Protein AF-A0A1Y4Q0F8-F1 (afdb_monomer)

Secondary structure (DSSP, 8-state):
-HHHHHHHHHHHHHHHHHHHHHHHHHHHHHHHHHHHHHHHHHHHHHHHHHHHTT---HHHHHHHHHHHHHHHHHHHHHHHHHHHHHHHHHHHHHHHHHHHHHHHHHH-TTS-STHHHHHHHHHHHHHHHHHHHHHHHHHHHHHHHHHHHHHHHHHHHHHHHHHHHHTHHHHIIIIITTSHHHHHHHHHHHHHHHHHHHHHHHHHHHHHHHHHHHHHHTT-TTHHHHHHHHHHHHTSTTTTTHHHHHHHHHHHHHTT-HHHHHHHHHHHHHHHHHHHHHHHHHH-SS----HHHHHHHHHHHHHHHHHHHHHHHHHHHHHHHHHHHHHHHHHHHHTT--

Radius of gyration: 26.21 Å; Cα contacts (8 Å, |Δi|>4): 181; chains: 1; bounding box: 87×44×75 Å

pLDDT: mean 74.75, std 12.98, range [42.44, 94.56]

Nearest PDB structures (foldseek):
  7nb6-assembly1_A  TM=6.119E-01  e=2.291E-05  Escherichia coli K-12

Sequence (338 aa):
MKEHLIKYLYWLMILFVLVIATYVLVNWLIPLFFSCLIVLILQPLLAKEINLLKIKNSLLAKAVIIFNYGLFIVLAISLIIFCIIQIYNILEILPDYLQRLYVMFSNNSYIIDISKYLDFIYSGSMSIIENVSSSFIHGLIMVIMKIPSIMFDMVFIIMTSLFMLLDFQRIDKLLIRKYPMVSLVVDTTKDVFSNMFKAYFIIMVVTFFELWIGFLIMKLEHSVVLACIIAIFDFLPVFGIDMIMIPWIVICAFTNKISLALGLLIIYLVIVITKNILEPKLIAKGLGISPLVSLIGMYLGMKILGFVGLIIVPVILVIVIQVIKVKKNYDILNKQED

Organism: NCBI:txid29348

Solvent-accessible surface area (backbone atoms only — not comparable to full-atom values): 17909 Å² total; per-residue (Å²): 112,71,68,59,52,54,53,52,53,50,54,52,49,50,51,51,50,50,51,51,51,49,53,54,49,52,64,68,41,47,42,56,50,52,16,50,53,51,32,55,60,48,47,64,55,52,53,49,50,41,59,74,68,62,62,81,50,69,68,59,49,48,50,52,49,53,52,53,51,51,50,51,51,52,51,53,51,51,52,53,52,51,50,54,52,51,53,49,55,50,63,68,49,46,61,61,51,54,52,50,51,51,54,57,57,70,71,46,91,84,67,73,87,46,67,68,58,45,48,50,48,48,55,42,46,51,50,42,49,53,50,42,46,54,52,46,49,51,47,47,49,55,49,58,72,39,42,66,58,52,51,50,45,50,52,50,24,52,53,52,20,52,51,50,56,73,43,35,73,57,48,40,60,69,51,29,68,66,34,67,72,51,31,52,51,54,53,53,50,39,51,50,51,54,44,45,52,52,33,39,52,52,50,24,55,53,46,23,52,54,38,27,54,46,27,53,76,70,65,45,82,61,23,65,60,56,17,48,55,46,18,62,44,35,53,38,92,88,56,29,45,61,66,57,52,51,58,52,28,51,54,27,46,76,69,72,37,47,71,61,17,52,53,49,47,53,45,50,52,51,47,54,53,51,47,67,54,46,50,51,73,55,52,62,84,66,75,89,67,59,69,67,60,41,52,52,30,23,54,53,17,33,72,75,54,35,79,60,15,36,58,49,38,34,54,50,50,46,53,53,51,51,49,54,54,52,52,53,53,52,61,52,55,60,63,71,79,111

Structure (mmCIF, N/CA/C/O backbone):
data_AF-A0A1Y4Q0F8-F1
#
_entry.id   AF-A0A1Y4Q0F8-F1
#
loop_
_atom_site.group_PDB
_atom_site.id
_atom_site.type_symbol
_atom_site.label_atom_id
_atom_site.label_alt_id
_atom_site.label_comp_id
_atom_site.label_asym_id
_atom_site.label_entity_id
_atom_site.label_seq_id
_atom_site.pdbx_PDB_ins_code
_atom_site.Cartn_x
_atom_site.Cartn_y
_atom_site.Cartn_z
_atom_site.occupancy
_atom_site.B_iso_or_equiv
_atom_site.auth_seq_id
_atom_site.auth_comp_id
_atom_site.auth_asym_id
_atom_site.auth_atom_id
_atom_site.pdbx_PDB_model_num
ATOM 1 N N . MET A 1 1 ? -61.094 0.871 -6.876 1.00 59.44 1 MET A N 1
ATOM 2 C CA . MET A 1 1 ? -60.002 0.638 -7.858 1.00 59.44 1 MET A CA 1
ATOM 3 C C . MET A 1 1 ? -59.008 1.807 -7.921 1.00 59.44 1 MET A C 1
ATOM 5 O O . MET A 1 1 ? -57.822 1.560 -7.758 1.00 59.44 1 MET A O 1
ATOM 9 N N . LYS A 1 2 ? -59.456 3.070 -8.060 1.00 63.38 2 LYS A N 1
ATOM 10 C CA . LYS A 1 2 ? -58.573 4.261 -8.071 1.00 63.38 2 LYS A CA 1
ATOM 11 C C . LYS A 1 2 ? -57.765 4.470 -6.775 1.00 63.38 2 LYS A C 1
ATOM 13 O O . LYS A 1 2 ? -56.582 4.765 -6.853 1.00 63.38 2 LYS A O 1
ATOM 18 N N . GLU A 1 3 ? -58.355 4.236 -5.601 1.00 69.62 3 GLU A N 1
ATOM 19 C CA . GLU A 1 3 ? -57.660 4.397 -4.307 1.00 69.62 3 GLU A CA 1
ATOM 20 C C . GLU A 1 3 ? -56.518 3.395 -4.091 1.00 69.62 3 GLU A C 1
ATOM 22 O O . GLU A 1 3 ? -55.448 3.765 -3.611 1.00 69.62 3 GLU A O 1
ATOM 27 N N . HIS A 1 4 ? -56.699 2.137 -4.507 1.00 68.12 4 HIS A N 1
ATOM 28 C CA . HIS A 1 4 ? -55.618 1.150 -4.478 1.00 68.12 4 HIS A CA 1
ATOM 29 C C . HIS A 1 4 ? -54.493 1.535 -5.438 1.00 68.12 4 HIS A C 1
ATOM 31 O O . HIS A 1 4 ? -53.329 1.433 -5.067 1.00 68.12 4 HIS A O 1
ATOM 37 N N . LEU A 1 5 ? -54.829 2.046 -6.628 1.00 72.19 5 LEU A N 1
ATOM 38 C CA . LEU A 1 5 ? -53.841 2.497 -7.607 1.00 72.19 5 LEU A CA 1
ATOM 39 C C . LEU A 1 5 ? -52.998 3.663 -7.067 1.00 72.19 5 LEU A C 1
ATOM 41 O O . LEU A 1 5 ? -51.779 3.633 -7.186 1.00 72.19 5 LEU A O 1
ATOM 45 N N . ILE A 1 6 ? -53.629 4.634 -6.395 1.00 76.56 6 ILE A N 1
ATOM 46 C CA . ILE A 1 6 ? -52.949 5.765 -5.739 1.00 76.56 6 ILE A CA 1
ATOM 47 C C . ILE A 1 6 ? -52.045 5.275 -4.599 1.00 76.56 6 ILE A C 1
ATOM 49 O O . ILE A 1 6 ? -50.910 5.731 -4.474 1.00 76.56 6 ILE A O 1
ATOM 53 N N . LYS A 1 7 ? -52.503 4.301 -3.802 1.00 74.75 7 LYS A N 1
ATOM 54 C CA . LYS A 1 7 ? -51.706 3.711 -2.717 1.00 74.75 7 LYS A CA 1
ATOM 55 C C . LYS A 1 7 ? -50.480 2.963 -3.251 1.00 74.75 7 LYS A C 1
ATOM 57 O O . LYS A 1 7 ? -49.396 3.121 -2.696 1.00 74.75 7 LYS A O 1
ATOM 62 N N . TYR A 1 8 ? -50.619 2.205 -4.340 1.00 79.44 8 TYR A N 1
ATOM 63 C CA . TYR A 1 8 ? -49.482 1.552 -5.000 1.00 79.44 8 TYR A CA 1
ATOM 64 C C . TYR A 1 8 ? -48.498 2.569 -5.588 1.00 79.44 8 TYR A C 1
ATOM 66 O O . TYR A 1 8 ? -47.296 2.421 -5.388 1.00 79.44 8 TYR A O 1
ATOM 74 N N . LEU A 1 9 ? -48.989 3.629 -6.237 1.00 75.62 9 LEU A N 1
ATOM 75 C CA . LEU A 1 9 ? -48.147 4.696 -6.792 1.00 75.62 9 LEU A CA 1
ATOM 76 C C . LEU A 1 9 ? -47.363 5.437 -5.698 1.00 75.62 9 LEU A C 1
ATOM 78 O O . LEU A 1 9 ? -46.185 5.732 -5.877 1.00 75.62 9 LEU A O 1
ATOM 82 N N . TYR A 1 10 ? -47.987 5.669 -4.540 1.00 81.44 10 TYR A N 1
ATOM 83 C CA . TYR A 1 10 ? -47.351 6.287 -3.376 1.00 81.44 10 TYR A CA 1
ATOM 84 C C . TYR A 1 10 ? -46.220 5.423 -2.796 1.00 81.44 10 TYR A C 1
ATOM 86 O O . TYR A 1 10 ? -45.115 5.920 -2.580 1.00 81.44 10 TYR A O 1
ATOM 94 N N . TRP A 1 11 ? -46.449 4.118 -2.608 1.00 79.62 11 TRP A N 1
ATOM 95 C CA . TRP A 1 11 ? -45.402 3.190 -2.157 1.00 79.62 11 TRP A CA 1
ATOM 96 C C . TRP A 1 11 ? -44.261 3.054 -3.169 1.00 79.62 11 TRP A C 1
ATOM 98 O O . TRP A 1 11 ? -43.099 2.982 -2.775 1.00 79.62 11 TRP A O 1
ATOM 108 N N . LEU A 1 12 ? -44.575 3.070 -4.466 1.00 78.00 12 LEU A N 1
ATOM 109 C CA . LEU A 1 12 ? -43.578 3.025 -5.534 1.00 78.00 12 LEU A CA 1
ATOM 110 C C . LEU A 1 12 ? -42.732 4.307 -5.552 1.00 78.00 12 LEU A C 1
ATOM 112 O O . LEU A 1 12 ? -41.515 4.232 -5.685 1.00 78.00 12 LEU A O 1
ATOM 116 N N . MET A 1 13 ? -43.345 5.471 -5.316 1.00 76.12 13 MET A N 1
ATOM 117 C CA . MET A 1 13 ? -42.636 6.747 -5.194 1.00 76.12 13 MET A CA 1
ATOM 118 C C . MET A 1 13 ? -41.736 6.791 -3.952 1.00 76.12 13 MET A C 1
ATOM 120 O O . MET A 1 13 ? -40.592 7.226 -4.050 1.00 76.12 13 MET A O 1
ATOM 124 N N . ILE A 1 14 ? -42.204 6.286 -2.804 1.00 78.75 14 ILE A N 1
ATOM 125 C CA . ILE A 1 14 ? -41.374 6.149 -1.595 1.00 78.75 14 ILE A CA 1
ATOM 126 C C . ILE A 1 14 ? -40.184 5.236 -1.867 1.00 78.75 14 ILE A C 1
ATOM 128 O O . ILE A 1 14 ? -39.059 5.589 -1.527 1.00 78.75 14 ILE A O 1
ATOM 132 N N . LEU A 1 15 ? -40.412 4.086 -2.501 1.00 76.81 15 LEU A N 1
ATOM 133 C CA . LEU A 1 15 ? -39.346 3.150 -2.838 1.00 76.81 15 LEU A CA 1
ATOM 134 C C . LEU A 1 15 ? -38.339 3.786 -3.803 1.00 76.81 15 LEU A C 1
ATOM 136 O O . LEU A 1 15 ? -37.138 3.662 -3.593 1.00 76.81 15 LEU A O 1
ATOM 140 N N . PHE A 1 16 ? -38.807 4.534 -4.802 1.00 77.94 16 PHE A N 1
ATOM 141 C CA . PHE A 1 16 ? -37.953 5.257 -5.742 1.00 77.94 16 PHE A CA 1
ATOM 142 C C . PHE A 1 16 ? -37.102 6.335 -5.052 1.00 77.94 16 PHE A C 1
ATOM 144 O O . PHE A 1 16 ? -35.890 6.388 -5.253 1.00 77.94 16 PHE A O 1
ATOM 151 N N . VAL A 1 17 ? -37.704 7.143 -4.173 1.00 79.88 17 VAL A N 1
ATOM 152 C CA . VAL A 1 17 ? -36.986 8.145 -3.368 1.00 79.88 17 VAL A CA 1
ATOM 153 C C . VAL A 1 17 ? -35.977 7.478 -2.435 1.00 79.88 17 VAL A C 1
ATOM 155 O O . VAL A 1 17 ? -34.860 7.965 -2.300 1.00 79.88 17 VAL A O 1
ATOM 158 N N . LEU A 1 18 ? -36.327 6.343 -1.829 1.00 77.31 18 LEU A N 1
ATOM 159 C CA . LEU A 1 18 ? -35.448 5.598 -0.931 1.00 77.31 18 LEU A CA 1
ATOM 160 C C . LEU A 1 18 ? -34.263 4.979 -1.689 1.00 77.31 18 LEU A C 1
ATOM 162 O O . LEU A 1 18 ? -33.137 5.013 -1.196 1.00 77.31 18 LEU A O 1
ATOM 166 N N . VAL A 1 19 ? -34.476 4.496 -2.916 1.00 74.25 19 VAL A N 1
ATOM 167 C CA . VAL A 1 19 ? -33.409 4.013 -3.810 1.00 74.25 19 VAL A CA 1
ATOM 168 C C . VAL A 1 19 ? -32.475 5.152 -4.237 1.00 74.25 19 VAL A C 1
ATOM 170 O O . VAL A 1 19 ? -31.258 4.995 -4.189 1.00 74.25 19 VAL A O 1
ATOM 173 N N . ILE A 1 20 ? -33.007 6.325 -4.589 1.00 73.81 20 ILE A N 1
ATOM 174 C CA . ILE A 1 20 ? -32.172 7.488 -4.936 1.00 73.81 20 ILE A CA 1
ATOM 175 C C . ILE A 1 20 ? -31.401 7.989 -3.712 1.00 73.81 20 ILE A C 1
ATOM 177 O O . ILE A 1 20 ? -30.200 8.235 -3.798 1.00 73.81 20 ILE A O 1
ATOM 181 N N . ALA A 1 21 ? -32.066 8.107 -2.563 1.00 71.62 21 ALA A N 1
ATOM 182 C CA . ALA A 1 21 ? -31.444 8.553 -1.324 1.00 71.62 21 ALA A CA 1
ATOM 183 C C . ALA A 1 21 ? -30.323 7.601 -0.893 1.00 71.62 21 ALA A C 1
ATOM 185 O O . ALA A 1 21 ? -29.238 8.057 -0.544 1.00 71.62 21 ALA A O 1
ATOM 186 N N . THR A 1 22 ? -30.546 6.286 -0.973 1.00 71.25 22 THR A N 1
ATOM 187 C CA . THR A 1 22 ? -29.502 5.293 -0.687 1.00 71.25 22 THR A CA 1
ATOM 188 C C . THR A 1 22 ? -28.357 5.363 -1.692 1.00 71.25 22 THR A C 1
ATOM 190 O O . THR A 1 22 ? -27.207 5.339 -1.269 1.00 71.25 22 THR A O 1
ATOM 193 N N . TYR A 1 23 ? -28.625 5.540 -2.988 1.00 72.69 23 TYR A N 1
ATOM 194 C CA . TYR A 1 23 ? -27.575 5.709 -3.999 1.00 72.69 23 TYR A CA 1
ATOM 195 C C . TYR A 1 23 ? -26.694 6.944 -3.736 1.00 72.69 23 TYR A C 1
ATOM 197 O O . TYR A 1 23 ? -25.466 6.848 -3.739 1.00 72.69 23 TYR A O 1
ATOM 205 N N . VAL A 1 24 ? -27.307 8.097 -3.444 1.00 73.25 24 VAL A N 1
ATOM 206 C CA . VAL A 1 24 ? -26.579 9.341 -3.139 1.00 73.25 24 VAL A CA 1
ATOM 207 C C . VAL A 1 24 ? -25.789 9.210 -1.835 1.00 73.25 24 VAL A C 1
ATOM 209 O O . VAL A 1 24 ? -24.607 9.554 -1.799 1.00 73.25 24 VAL A O 1
ATOM 212 N N . LEU A 1 25 ? -26.408 8.662 -0.784 1.00 73.62 25 LEU A N 1
ATOM 213 C CA . LEU A 1 25 ? -25.751 8.442 0.505 1.00 73.62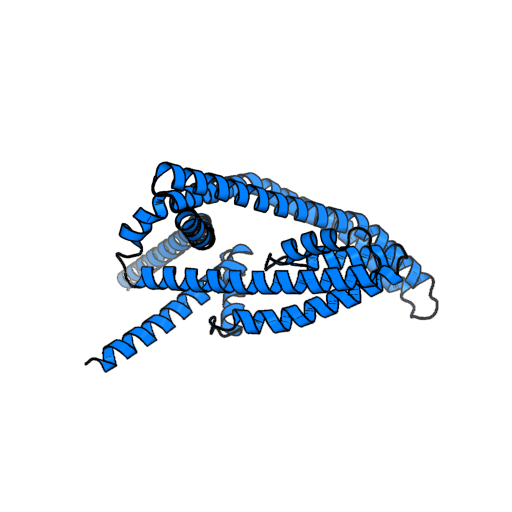 25 LEU A CA 1
ATOM 214 C C . LEU A 1 25 ? -24.555 7.501 0.378 1.00 73.62 25 LEU A C 1
ATOM 216 O O . LEU A 1 25 ? -23.510 7.786 0.950 1.00 73.62 25 LEU A O 1
ATOM 220 N N . VAL A 1 26 ? -24.674 6.411 -0.385 1.00 71.12 26 VAL A N 1
ATOM 221 C CA . VAL A 1 26 ? -23.562 5.477 -0.597 1.00 71.12 26 VAL A CA 1
ATOM 222 C C . VAL A 1 26 ? -22.384 6.189 -1.253 1.00 71.12 26 VAL A C 1
ATOM 224 O O . VAL A 1 26 ? -21.279 6.076 -0.733 1.00 71.12 26 VAL A O 1
ATOM 227 N N . ASN A 1 27 ? -22.603 6.983 -2.308 1.00 71.75 27 ASN A N 1
ATOM 228 C CA . ASN A 1 27 ? -21.518 7.733 -2.953 1.00 71.75 27 ASN A CA 1
ATOM 229 C C . ASN A 1 27 ? -20.839 8.729 -2.002 1.00 71.75 27 ASN A C 1
ATOM 231 O O . ASN A 1 27 ? -19.618 8.851 -2.018 1.00 71.75 27 ASN A O 1
ATOM 235 N N . TRP A 1 28 ? -21.603 9.407 -1.144 1.00 74.00 28 TRP A N 1
ATOM 236 C CA . TRP A 1 28 ? -21.051 10.357 -0.169 1.00 74.00 28 TRP A CA 1
ATOM 237 C C . TRP A 1 28 ? -20.361 9.678 1.018 1.00 74.00 28 TRP A C 1
ATOM 239 O O . TRP A 1 28 ? -19.515 10.281 1.675 1.00 74.00 28 TRP A O 1
ATOM 249 N N . LEU A 1 29 ? -20.695 8.418 1.297 1.00 78.31 29 LEU A N 1
ATOM 250 C CA . LEU A 1 29 ? -20.065 7.621 2.347 1.00 78.31 29 LEU A CA 1
ATOM 251 C C . LEU A 1 29 ? -18.778 6.932 1.877 1.00 78.31 29 LEU A C 1
ATOM 253 O O . LEU A 1 29 ? -18.029 6.455 2.728 1.00 78.31 29 LEU A O 1
ATOM 257 N N . ILE A 1 30 ? -18.482 6.900 0.570 1.00 78.31 30 ILE A N 1
ATOM 258 C CA . ILE A 1 30 ? -17.249 6.296 0.035 1.00 78.31 30 ILE A CA 1
ATOM 259 C C . ILE A 1 30 ? -15.990 6.908 0.680 1.00 78.31 30 ILE A C 1
ATOM 261 O O . ILE A 1 30 ? -15.177 6.138 1.199 1.00 78.31 30 ILE A O 1
ATOM 265 N N . PRO A 1 31 ? -15.812 8.245 0.733 1.00 83.56 31 PRO A N 1
ATOM 266 C CA . PRO A 1 31 ? -14.669 8.849 1.416 1.00 83.56 31 PRO A C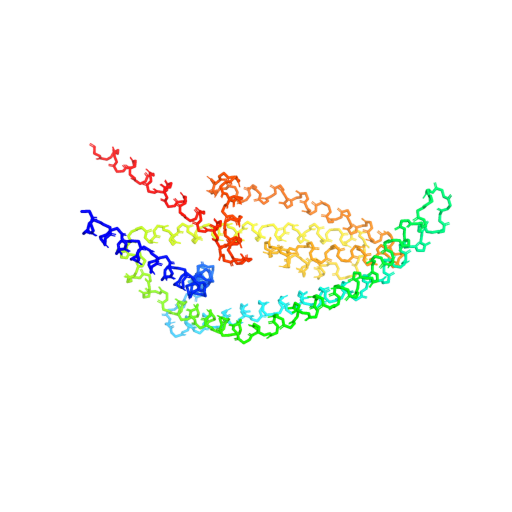A 1
ATOM 267 C C . PRO A 1 31 ? -14.575 8.422 2.886 1.00 83.56 31 PRO A C 1
ATOM 269 O O . PRO A 1 31 ? -13.512 8.034 3.358 1.00 83.56 31 PRO A O 1
ATOM 272 N N . LEU A 1 32 ? -15.703 8.401 3.601 1.00 84.56 32 LEU A N 1
ATOM 273 C CA . LEU A 1 32 ? -15.750 8.003 5.009 1.00 84.56 32 LEU A CA 1
ATOM 274 C C . LEU A 1 32 ? -15.389 6.523 5.215 1.00 84.56 32 LEU A C 1
ATOM 276 O O . LEU A 1 32 ? -14.714 6.177 6.187 1.00 84.56 32 LEU A O 1
ATOM 280 N N . PHE A 1 33 ? -15.797 5.654 4.289 1.00 81.56 33 PHE A N 1
ATOM 281 C CA . PHE A 1 33 ? -15.406 4.249 4.274 1.00 81.56 33 PHE A CA 1
ATOM 282 C C . PHE A 1 33 ? -13.887 4.100 4.131 1.00 81.56 33 PHE A C 1
ATOM 284 O O . PHE A 1 33 ? -13.270 3.413 4.945 1.00 81.56 33 PHE A O 1
ATOM 291 N N . PHE A 1 34 ? -13.269 4.792 3.166 1.00 80.75 34 PHE A N 1
ATOM 292 C CA . PHE A 1 34 ? -11.812 4.780 3.001 1.00 80.75 34 PHE A CA 1
ATOM 293 C C . PHE A 1 34 ? -11.087 5.344 4.225 1.00 80.75 34 PHE A C 1
ATOM 295 O O . PHE A 1 34 ? -10.094 4.762 4.660 1.00 80.75 34 PHE A O 1
ATOM 302 N N . SER A 1 35 ? -11.612 6.400 4.847 1.00 89.00 35 SER A N 1
ATOM 303 C CA . SER A 1 35 ? -11.057 6.936 6.091 1.00 89.00 35 SER A CA 1
ATOM 304 C C . SER A 1 35 ? -11.069 5.921 7.226 1.00 89.00 35 SER A C 1
ATOM 306 O O . SER A 1 35 ? -10.074 5.771 7.935 1.00 89.00 35 SER A O 1
ATOM 308 N N . CYS A 1 36 ? -12.176 5.192 7.387 1.00 84.62 36 CYS A N 1
ATOM 309 C CA . CYS A 1 36 ? -12.283 4.129 8.380 1.00 84.62 36 CYS A CA 1
ATOM 310 C C . CYS A 1 36 ? -11.283 2.999 8.094 1.00 84.62 36 CYS A C 1
ATOM 312 O O . CYS A 1 36 ? -10.626 2.511 9.010 1.00 84.62 36 CYS A O 1
ATOM 314 N N . LEU A 1 37 ? -11.111 2.635 6.822 1.00 81.31 37 LEU A N 1
ATOM 315 C CA . LEU A 1 37 ? -10.164 1.612 6.379 1.00 81.31 37 LEU A CA 1
ATOM 316 C C . LEU A 1 37 ? -8.714 2.001 6.725 1.00 81.31 37 LEU A C 1
ATOM 318 O O . LEU A 1 37 ? -7.991 1.215 7.336 1.00 81.31 37 LEU A O 1
ATOM 322 N N . ILE A 1 38 ? -8.323 3.245 6.432 1.00 86.12 38 ILE A N 1
ATOM 323 C CA . ILE A 1 38 ? -7.021 3.825 6.805 1.00 86.12 38 ILE A CA 1
ATOM 324 C C . ILE A 1 38 ? -6.818 3.752 8.325 1.00 86.12 38 ILE A C 1
ATOM 326 O O . ILE A 1 38 ? -5.783 3.280 8.796 1.00 86.12 38 ILE A O 1
ATOM 330 N N . VAL A 1 39 ? -7.823 4.163 9.104 1.00 89.38 39 VAL A N 1
ATOM 331 C CA . VAL A 1 39 ? -7.782 4.136 10.575 1.00 89.38 39 VAL A CA 1
ATOM 332 C C . VAL A 1 39 ? -7.625 2.714 11.107 1.00 89.38 39 VAL A C 1
ATOM 334 O O . VAL A 1 39 ? -6.813 2.495 12.001 1.00 89.38 39 VAL A O 1
ATOM 337 N N . LEU A 1 40 ? -8.353 1.739 10.561 1.00 82.81 40 LEU A N 1
ATOM 338 C CA . LEU A 1 40 ? -8.276 0.338 10.986 1.00 82.81 40 LEU A CA 1
ATOM 339 C C . LEU A 1 40 ? -6.894 -0.277 10.738 1.00 82.81 40 LEU A C 1
ATOM 341 O O . LEU A 1 40 ? -6.456 -1.105 11.535 1.00 82.81 40 LEU A O 1
ATOM 345 N N . ILE A 1 41 ? -6.204 0.146 9.675 1.00 81.44 41 ILE A N 1
ATOM 346 C CA . ILE A 1 41 ? -4.841 -0.297 9.359 1.00 81.44 41 ILE A CA 1
ATOM 347 C C . ILE A 1 41 ? -3.813 0.395 10.267 1.00 81.44 41 ILE A C 1
ATOM 349 O O . ILE A 1 41 ? -2.959 -0.268 10.856 1.00 81.44 41 ILE A O 1
ATOM 353 N N . LEU A 1 42 ? -3.889 1.721 10.408 1.00 86.00 42 LEU A N 1
ATOM 354 C CA . LEU A 1 42 ? -2.882 2.518 11.122 1.00 86.00 42 LEU A CA 1
ATOM 355 C C . LEU A 1 42 ? -3.011 2.447 12.646 1.00 86.00 42 LEU A C 1
ATOM 357 O O . LEU A 1 42 ? -2.004 2.416 13.351 1.00 86.00 42 LEU A O 1
ATOM 361 N N . GLN A 1 43 ? -4.230 2.398 13.185 1.00 88.19 43 GLN A N 1
ATOM 362 C CA . GLN A 1 43 ? -4.472 2.398 14.629 1.00 88.19 43 GLN A CA 1
ATOM 363 C C . GLN A 1 43 ? -3.740 1.283 15.397 1.00 88.19 43 GLN A C 1
ATOM 365 O O . GLN A 1 43 ? -3.122 1.606 16.414 1.00 88.19 43 GLN A O 1
ATOM 370 N N . PRO A 1 44 ? -3.760 -0.001 14.982 1.00 82.94 44 PRO A N 1
ATOM 371 C CA . PRO A 1 44 ? -3.042 -1.048 15.706 1.00 82.94 44 PRO A CA 1
ATOM 372 C C . PRO A 1 44 ? -1.518 -0.876 15.646 1.00 82.94 44 PRO A C 1
ATOM 374 O O . PRO A 1 44 ? -0.838 -1.257 16.600 1.00 82.94 44 PRO A O 1
ATOM 377 N N . LEU A 1 45 ? -0.978 -0.298 14.565 1.00 83.06 45 LEU A N 1
ATOM 378 C CA . LEU A 1 45 ? 0.453 0.000 14.430 1.00 83.06 45 LEU A CA 1
ATOM 379 C C . LEU A 1 45 ? 0.864 1.102 15.417 1.00 83.06 45 LEU A C 1
ATOM 381 O O . LEU A 1 45 ? 1.764 0.902 16.232 1.00 83.06 45 LEU A O 1
ATOM 385 N N . LEU A 1 46 ? 0.120 2.209 15.427 1.00 87.62 46 LEU A N 1
ATOM 386 C CA . LEU A 1 46 ? 0.384 3.358 16.297 1.00 87.62 46 LEU A CA 1
ATOM 387 C C . LEU A 1 46 ? 0.163 3.034 17.776 1.00 87.62 46 LEU A C 1
ATOM 389 O O . LEU A 1 46 ? 0.935 3.458 18.632 1.00 87.62 46 LEU A O 1
ATOM 393 N N . ALA A 1 47 ? -0.864 2.244 18.103 1.00 85.50 47 ALA A N 1
ATOM 394 C CA . ALA A 1 47 ? -1.107 1.814 19.477 1.00 85.50 47 ALA A CA 1
ATOM 395 C C . ALA A 1 47 ? 0.041 0.943 20.014 1.00 85.50 47 ALA A C 1
ATOM 397 O O . ALA A 1 47 ? 0.435 1.096 21.171 1.00 85.50 47 ALA A O 1
ATOM 398 N N . LYS A 1 48 ? 0.607 0.053 19.183 1.00 84.88 48 LYS A N 1
ATOM 399 C CA . LYS A 1 48 ? 1.794 -0.733 19.554 1.00 84.88 48 LYS A CA 1
ATOM 400 C C . LYS A 1 48 ? 2.997 0.171 19.793 1.00 84.88 48 LYS A C 1
ATOM 402 O O . LYS A 1 48 ? 3.643 0.024 20.822 1.00 84.88 48 LYS A O 1
ATOM 407 N N . GLU A 1 49 ? 3.263 1.116 18.898 1.00 85.31 49 GLU A N 1
ATOM 408 C CA . GLU A 1 49 ? 4.376 2.062 19.025 1.00 85.31 49 GLU A CA 1
ATOM 409 C C . GLU A 1 49 ? 4.279 2.903 20.309 1.00 85.31 49 GLU A C 1
ATOM 411 O O . GLU A 1 49 ? 5.219 2.937 21.101 1.00 85.31 49 GLU A O 1
ATOM 416 N N . ILE A 1 50 ? 3.111 3.494 20.587 1.00 88.44 50 ILE A N 1
ATOM 417 C CA . ILE A 1 50 ? 2.851 4.284 21.804 1.00 88.44 50 ILE A CA 1
ATOM 418 C C . ILE A 1 50 ? 3.071 3.447 23.075 1.00 88.44 50 ILE A C 1
ATOM 420 O O . ILE A 1 50 ? 3.668 3.930 24.043 1.00 88.44 50 ILE A O 1
ATOM 424 N N . ASN A 1 51 ? 2.615 2.189 23.072 1.00 87.19 51 ASN A N 1
ATOM 425 C CA . ASN A 1 51 ? 2.784 1.272 24.200 1.00 87.19 51 ASN A CA 1
ATOM 426 C C . ASN A 1 51 ? 4.248 0.837 24.384 1.00 87.19 51 ASN A C 1
ATOM 428 O O . ASN A 1 51 ? 4.725 0.790 25.519 1.00 87.19 51 ASN A O 1
ATOM 432 N N . LEU A 1 52 ? 4.973 0.562 23.293 1.00 87.19 52 LEU A N 1
ATOM 433 C CA . LEU A 1 52 ? 6.399 0.206 23.313 1.00 87.19 52 LEU A CA 1
ATOM 434 C C . LEU A 1 52 ? 7.260 1.365 23.829 1.00 87.19 52 LEU A C 1
ATOM 436 O O . LEU A 1 52 ? 8.140 1.155 24.663 1.00 87.19 52 LEU A O 1
ATOM 440 N N . LEU A 1 53 ? 6.950 2.591 23.404 1.00 86.88 53 LEU A N 1
ATOM 441 C CA . LEU A 1 53 ? 7.597 3.821 23.864 1.00 86.88 53 LEU A CA 1
ATOM 442 C C . LEU A 1 53 ? 7.127 4.267 25.263 1.00 86.88 53 LEU A C 1
ATOM 444 O O . LEU A 1 53 ? 7.639 5.248 25.800 1.00 86.88 53 LEU A O 1
ATOM 448 N N . LYS A 1 54 ? 6.163 3.557 25.873 1.00 87.44 54 LYS A N 1
ATOM 449 C CA . LYS A 1 54 ? 5.589 3.839 27.204 1.00 87.44 54 LYS A CA 1
ATOM 450 C C . LYS A 1 54 ? 5.127 5.295 27.369 1.00 87.44 54 LYS A C 1
ATOM 452 O O . LYS A 1 54 ? 5.251 5.882 28.449 1.00 87.44 54 LYS A O 1
ATOM 457 N N . ILE A 1 55 ? 4.579 5.888 26.308 1.00 87.12 55 ILE A N 1
ATOM 458 C CA . ILE A 1 55 ? 4.169 7.295 26.302 1.00 87.12 55 ILE A CA 1
ATOM 459 C C . ILE A 1 55 ? 2.896 7.456 27.140 1.00 87.12 55 ILE A C 1
ATOM 461 O O . ILE A 1 55 ? 1.812 7.045 26.739 1.00 87.12 55 ILE A O 1
ATOM 465 N N . LYS A 1 56 ? 3.021 8.090 28.312 1.00 83.38 56 LYS A N 1
ATOM 466 C CA . LYS A 1 56 ? 1.883 8.370 29.211 1.00 83.38 56 LYS A CA 1
ATOM 467 C C . LYS A 1 56 ? 1.178 9.697 28.911 1.00 83.38 56 LYS A C 1
ATOM 469 O O . LYS A 1 56 ? 0.023 9.876 29.283 1.00 83.38 56 LYS A O 1
ATOM 474 N N . ASN A 1 57 ? 1.867 10.642 28.269 1.00 87.81 57 ASN A N 1
ATOM 475 C CA . ASN A 1 57 ? 1.319 11.968 27.986 1.00 87.81 57 ASN A CA 1
ATOM 476 C C . ASN A 1 57 ? 0.464 11.947 26.709 1.00 87.81 57 ASN A C 1
ATOM 478 O O . ASN A 1 57 ? 0.954 11.609 25.630 1.00 87.81 57 ASN A O 1
ATOM 482 N N . SER A 1 58 ? -0.795 12.376 26.826 1.00 84.44 58 SER A N 1
ATOM 483 C CA . SER A 1 58 ? -1.738 12.441 25.703 1.00 84.44 58 SER A CA 1
ATOM 484 C C . SER A 1 58 ? -1.282 13.367 24.567 1.00 84.44 58 SER A C 1
ATOM 486 O O . SER A 1 58 ? -1.566 13.081 23.406 1.00 84.44 58 SER A O 1
ATOM 488 N N . LEU A 1 59 ? -0.536 14.438 24.867 1.00 86.88 59 LEU A N 1
ATOM 489 C CA . LEU A 1 59 ? -0.006 15.351 23.849 1.00 86.88 59 LEU A CA 1
ATOM 490 C C . LEU A 1 59 ? 1.106 14.696 23.023 1.00 86.88 59 LEU A C 1
ATOM 492 O O . LEU A 1 59 ? 1.090 14.786 21.799 1.00 86.88 59 LEU A O 1
ATOM 496 N N . LEU A 1 60 ? 2.024 13.980 23.680 1.00 87.31 60 LEU A N 1
ATOM 497 C CA . LEU A 1 60 ? 3.090 13.238 23.000 1.00 87.31 60 LEU A CA 1
ATOM 498 C C . LEU A 1 60 ? 2.517 12.107 22.138 1.00 87.31 60 LEU A C 1
ATOM 500 O O . LEU A 1 60 ? 2.947 11.934 21.004 1.00 87.31 60 LEU A O 1
ATOM 504 N N . ALA A 1 61 ? 1.501 11.390 22.628 1.00 87.31 61 ALA A N 1
ATOM 505 C CA . ALA A 1 61 ? 0.825 10.356 21.845 1.00 87.31 61 ALA A CA 1
ATOM 506 C C . ALA A 1 61 ? 0.186 10.927 20.562 1.00 87.31 61 ALA A C 1
ATOM 508 O O . ALA A 1 61 ? 0.337 10.352 19.487 1.00 87.31 61 ALA A O 1
ATOM 509 N N . LYS A 1 62 ? -0.472 12.092 20.649 1.00 89.00 62 LYS A N 1
ATOM 510 C CA . LYS A 1 62 ? -1.034 12.786 19.477 1.00 89.00 62 LYS A CA 1
ATOM 511 C C . LYS A 1 62 ? 0.044 13.281 18.513 1.00 89.00 62 LYS A C 1
ATOM 513 O O . LYS A 1 62 ? -0.146 13.181 17.306 1.00 89.00 62 LYS A O 1
ATOM 518 N N . ALA A 1 63 ? 1.172 13.775 19.022 1.00 89.25 63 ALA A N 1
ATOM 519 C CA . ALA A 1 63 ? 2.294 14.193 18.185 1.00 89.25 63 ALA A CA 1
ATOM 520 C C . ALA A 1 63 ? 2.883 13.012 17.392 1.00 89.25 63 ALA A C 1
ATOM 522 O O . ALA A 1 63 ? 3.090 13.136 16.188 1.00 89.25 63 ALA A O 1
ATOM 523 N N . VAL A 1 64 ? 3.063 11.851 18.035 1.00 89.44 64 VAL A N 1
ATOM 524 C CA . VAL A 1 64 ? 3.511 10.609 17.375 1.00 89.44 64 VAL A CA 1
ATOM 525 C C . VAL A 1 64 ? 2.516 10.154 16.308 1.00 89.44 64 VAL A C 1
ATOM 527 O O . VAL A 1 64 ? 2.926 9.770 15.215 1.00 89.44 64 VAL A O 1
ATOM 530 N N . ILE A 1 65 ? 1.212 10.247 16.591 1.00 91.12 65 ILE A N 1
ATOM 531 C CA . ILE A 1 65 ? 0.156 9.963 15.611 1.00 91.12 65 ILE A CA 1
ATOM 532 C C . ILE A 1 65 ? 0.285 10.877 14.386 1.00 91.12 65 ILE A C 1
ATOM 534 O O . ILE A 1 65 ? 0.324 10.376 13.267 1.00 91.12 65 ILE A O 1
ATOM 538 N N . ILE A 1 66 ? 0.374 12.196 14.583 1.00 91.94 66 ILE A N 1
ATOM 539 C CA . ILE A 1 66 ? 0.465 13.168 13.482 1.00 91.94 66 ILE A CA 1
ATOM 540 C C . ILE A 1 66 ? 1.739 12.943 12.664 1.00 91.94 66 ILE A C 1
ATOM 542 O O . ILE A 1 66 ? 1.684 12.959 11.437 1.00 91.94 66 ILE A O 1
ATOM 546 N N . PHE A 1 67 ? 2.869 12.694 13.329 1.00 91.69 67 PHE A N 1
ATOM 547 C CA . PHE A 1 67 ? 4.146 12.443 12.670 1.00 91.69 67 PHE A CA 1
ATOM 548 C C . PHE A 1 67 ? 4.099 11.194 11.780 1.00 91.69 67 PHE A C 1
ATOM 550 O O . PHE A 1 67 ? 4.370 11.279 10.582 1.00 91.69 67 PHE A O 1
ATOM 557 N N . ASN A 1 68 ? 3.687 10.049 12.332 1.00 89.25 68 ASN A N 1
ATOM 558 C CA . ASN A 1 68 ? 3.598 8.798 11.577 1.00 89.25 68 ASN A CA 1
ATOM 559 C C . ASN A 1 68 ? 2.538 8.857 10.470 1.00 89.25 68 ASN A C 1
ATOM 561 O O . ASN A 1 68 ? 2.736 8.312 9.386 1.00 89.25 68 ASN A O 1
ATOM 565 N N . TYR A 1 69 ? 1.422 9.545 10.712 1.00 90.69 69 TYR A N 1
ATOM 566 C CA . TYR A 1 69 ? 0.396 9.751 9.696 1.00 90.69 69 TYR A CA 1
ATOM 567 C C . TYR A 1 69 ? 0.896 10.644 8.546 1.00 90.69 69 TYR A C 1
ATOM 569 O O . TYR A 1 69 ? 0.645 10.351 7.379 1.00 90.69 69 TYR A O 1
ATOM 577 N N . GLY A 1 70 ? 1.673 11.689 8.852 1.00 89.75 70 GLY A N 1
ATOM 578 C CA . GLY A 1 70 ? 2.360 12.498 7.843 1.00 89.75 70 GLY A CA 1
ATOM 579 C C . GLY A 1 70 ? 3.347 11.673 7.015 1.00 89.75 70 GLY A C 1
ATOM 580 O O . GLY A 1 70 ? 3.338 11.757 5.788 1.00 89.75 70 GLY A O 1
ATOM 581 N N . LEU A 1 71 ? 4.134 10.810 7.666 1.00 87.88 71 LEU A N 1
ATOM 582 C CA . LEU A 1 71 ? 5.041 9.874 6.995 1.00 87.88 71 LEU A CA 1
ATOM 583 C C . LEU A 1 71 ? 4.270 8.934 6.055 1.00 87.88 71 LEU A C 1
ATOM 585 O O . LEU A 1 71 ? 4.660 8.765 4.901 1.00 87.88 71 LEU A O 1
ATOM 589 N N . PHE A 1 72 ? 3.140 8.385 6.510 1.00 86.56 72 PHE A N 1
ATOM 590 C CA . PHE A 1 72 ? 2.262 7.546 5.693 1.00 86.56 72 PHE A CA 1
ATOM 591 C C . PHE A 1 72 ? 1.754 8.274 4.439 1.00 86.56 72 PHE A C 1
ATOM 593 O O . PHE A 1 72 ? 1.809 7.709 3.347 1.00 86.56 72 PHE A O 1
ATOM 600 N N . ILE A 1 73 ? 1.321 9.535 4.561 1.00 87.62 73 ILE A N 1
ATOM 601 C CA . ILE A 1 73 ? 0.886 10.343 3.409 1.00 87.62 73 ILE A CA 1
ATOM 602 C C . ILE A 1 73 ? 2.038 10.575 2.430 1.00 87.62 73 ILE A C 1
ATOM 604 O O . ILE A 1 73 ? 1.855 10.404 1.226 1.00 87.62 73 ILE A O 1
ATOM 608 N N . VAL A 1 74 ? 3.220 10.950 2.926 1.00 87.56 74 VAL A N 1
ATOM 609 C CA . VAL A 1 74 ? 4.392 11.201 2.074 1.00 87.56 74 VAL A CA 1
ATOM 610 C C . VAL A 1 74 ? 4.786 9.940 1.308 1.00 87.56 74 VAL A C 1
ATOM 612 O O . VAL A 1 74 ? 5.015 10.011 0.101 1.00 87.56 74 VAL A O 1
ATOM 615 N N . LEU A 1 75 ? 4.799 8.778 1.971 1.00 81.31 75 LEU A N 1
ATOM 616 C CA . LEU A 1 75 ? 5.041 7.494 1.311 1.00 81.31 75 LEU A CA 1
ATOM 617 C C . LEU A 1 75 ? 3.975 7.191 0.254 1.00 81.31 75 LEU A C 1
ATOM 619 O O . LEU A 1 75 ? 4.325 6.846 -0.871 1.00 81.31 75 LEU A O 1
ATOM 623 N N . ALA A 1 76 ? 2.690 7.359 0.576 1.00 78.56 76 ALA A N 1
ATOM 624 C CA . ALA A 1 76 ? 1.601 7.103 -0.363 1.00 78.56 76 ALA A CA 1
ATOM 625 C C . ALA A 1 76 ? 1.683 8.002 -1.610 1.00 78.56 76 ALA A C 1
ATOM 627 O O . ALA A 1 76 ? 1.560 7.511 -2.731 1.00 78.56 76 ALA A O 1
ATOM 628 N N . ILE A 1 77 ? 1.945 9.301 -1.436 1.00 81.62 77 ILE A N 1
ATOM 629 C CA . ILE A 1 77 ? 2.116 10.247 -2.549 1.00 81.62 77 ILE A CA 1
ATOM 630 C C . ILE A 1 77 ? 3.355 9.890 -3.377 1.00 81.62 77 ILE A C 1
ATOM 632 O O . ILE A 1 77 ? 3.276 9.873 -4.603 1.00 81.62 77 ILE A O 1
ATOM 636 N N . SER A 1 78 ? 4.477 9.563 -2.728 1.00 74.00 78 SER A N 1
ATOM 637 C CA . SER A 1 78 ? 5.709 9.143 -3.408 1.00 74.00 78 SER A CA 1
ATOM 638 C C . SER A 1 78 ? 5.482 7.907 -4.284 1.00 74.00 78 SER A C 1
ATOM 640 O O . SER A 1 78 ? 5.881 7.893 -5.447 1.00 74.00 78 SER A O 1
ATOM 642 N N . LEU A 1 79 ? 4.757 6.908 -3.769 1.00 69.44 79 LEU A N 1
ATOM 643 C CA . LEU A 1 79 ? 4.379 5.713 -4.523 1.00 69.44 79 LEU A CA 1
ATOM 644 C C . LEU A 1 79 ? 3.490 6.048 -5.725 1.00 69.44 79 LEU A C 1
ATOM 646 O O . LEU A 1 79 ? 3.745 5.558 -6.819 1.00 69.44 79 LEU A O 1
ATOM 650 N N . ILE A 1 80 ? 2.483 6.909 -5.553 1.00 71.62 80 ILE A N 1
ATOM 651 C CA . ILE A 1 80 ? 1.608 7.335 -6.657 1.00 71.62 80 ILE A CA 1
ATOM 652 C C . ILE A 1 80 ? 2.419 8.042 -7.749 1.00 71.62 80 ILE A C 1
ATOM 654 O O . ILE A 1 80 ? 2.263 7.725 -8.927 1.00 71.62 80 ILE A O 1
ATOM 658 N N . ILE A 1 81 ? 3.304 8.969 -7.370 1.00 72.69 81 ILE A N 1
ATOM 659 C CA . ILE A 1 81 ? 4.176 9.683 -8.312 1.00 72.69 81 ILE A CA 1
ATOM 660 C C . ILE A 1 81 ? 5.093 8.699 -9.039 1.00 72.69 81 ILE A C 1
ATOM 662 O O . ILE A 1 81 ? 5.182 8.743 -10.264 1.00 72.69 81 ILE A O 1
ATOM 666 N N . PHE A 1 82 ? 5.725 7.777 -8.309 1.00 70.69 82 PHE A N 1
ATOM 667 C CA . PHE A 1 82 ? 6.548 6.726 -8.898 1.00 70.69 82 PHE A CA 1
ATOM 668 C C . PHE A 1 82 ? 5.751 5.902 -9.918 1.00 70.69 82 PHE A C 1
ATOM 670 O O . PHE A 1 82 ? 6.225 5.699 -11.033 1.00 70.69 82 PHE A O 1
ATOM 677 N N . CYS A 1 83 ? 4.514 5.507 -9.599 1.00 60.22 83 CYS A N 1
ATOM 678 C CA . CYS A 1 83 ? 3.645 4.786 -10.528 1.00 60.22 83 CYS A CA 1
ATOM 679 C C . CYS A 1 83 ? 3.341 5.564 -11.802 1.00 60.22 83 CYS A C 1
ATOM 681 O O . CYS A 1 83 ? 3.443 5.004 -12.892 1.00 60.22 83 CYS A O 1
ATOM 683 N N . ILE A 1 84 ? 3.002 6.846 -11.678 1.00 64.81 84 ILE A N 1
ATOM 684 C CA . ILE A 1 84 ? 2.727 7.703 -12.834 1.00 64.81 84 ILE A CA 1
ATOM 685 C C . ILE A 1 84 ? 3.966 7.795 -13.732 1.00 64.81 84 ILE A C 1
ATOM 687 O O . ILE A 1 84 ? 3.849 7.624 -14.943 1.00 64.81 84 ILE A O 1
ATOM 691 N N . ILE A 1 85 ? 5.148 7.996 -13.141 1.00 67.62 85 ILE A N 1
ATOM 692 C CA . ILE A 1 85 ? 6.414 8.072 -13.881 1.00 67.62 85 ILE A CA 1
ATOM 693 C C . ILE A 1 85 ? 6.707 6.749 -14.600 1.00 67.62 85 ILE A C 1
ATOM 695 O O . ILE A 1 85 ? 7.060 6.762 -15.774 1.00 67.62 85 ILE A O 1
ATOM 699 N N . GLN A 1 86 ? 6.528 5.599 -13.943 1.00 61.06 86 GLN A N 1
ATOM 700 C CA . GLN A 1 86 ? 6.793 4.303 -14.579 1.00 61.06 86 GLN A CA 1
ATOM 701 C C . GLN A 1 86 ? 5.820 3.993 -15.717 1.00 61.06 86 GLN A C 1
ATOM 703 O O . GLN A 1 86 ? 6.241 3.518 -16.769 1.00 61.06 86 GLN A O 1
ATOM 708 N N . ILE A 1 87 ? 4.532 4.296 -15.538 1.00 55.59 87 ILE A N 1
ATOM 709 C CA . ILE A 1 87 ? 3.536 4.148 -16.605 1.00 55.59 87 ILE A CA 1
ATOM 710 C C . ILE A 1 87 ? 3.917 5.031 -17.794 1.00 55.59 87 ILE A C 1
ATOM 712 O O . ILE A 1 87 ? 3.906 4.559 -18.927 1.00 55.59 87 ILE A O 1
ATOM 716 N N . TYR A 1 88 ? 4.297 6.285 -17.538 1.00 61.47 88 TYR A N 1
ATOM 717 C CA . TYR A 1 88 ? 4.743 7.206 -18.579 1.00 61.47 88 TYR A CA 1
ATOM 718 C C . TYR A 1 88 ? 5.969 6.667 -19.333 1.00 61.47 88 TYR A C 1
ATOM 720 O O . TYR A 1 88 ? 5.930 6.575 -20.556 1.00 61.47 88 TYR A O 1
ATOM 728 N N . ASN A 1 89 ? 7.005 6.215 -18.619 1.00 59.44 89 ASN A N 1
ATOM 729 C CA . ASN A 1 89 ? 8.216 5.654 -19.229 1.00 59.44 89 ASN A CA 1
ATOM 730 C C . ASN A 1 89 ? 7.914 4.428 -20.106 1.00 59.44 89 ASN A C 1
ATOM 732 O O . ASN A 1 89 ? 8.483 4.275 -21.183 1.00 59.44 89 ASN A O 1
ATOM 736 N N . ILE A 1 90 ? 7.009 3.545 -19.668 1.00 54.16 90 ILE A N 1
ATOM 737 C CA . ILE A 1 90 ? 6.594 2.383 -20.467 1.00 54.16 90 ILE A CA 1
ATOM 738 C C . ILE A 1 90 ? 5.885 2.846 -21.740 1.00 54.16 90 ILE A C 1
ATOM 740 O O . ILE A 1 90 ? 6.199 2.347 -22.817 1.00 54.16 90 ILE A O 1
ATOM 744 N N . LEU A 1 91 ? 4.956 3.797 -21.629 1.00 54.81 91 LEU A N 1
ATOM 745 C CA . LEU A 1 91 ? 4.208 4.322 -22.772 1.00 54.81 91 LEU A CA 1
ATOM 746 C C . LEU A 1 91 ? 5.104 5.056 -23.779 1.00 54.81 91 LEU A C 1
ATOM 748 O O . LEU A 1 91 ? 4.836 4.981 -24.973 1.00 54.81 91 LEU A O 1
ATOM 752 N N . GLU A 1 92 ? 6.163 5.722 -23.320 1.00 62.50 92 GLU A N 1
ATOM 753 C CA . GLU A 1 92 ? 7.111 6.439 -24.179 1.00 62.50 92 GLU A CA 1
ATOM 754 C C . GLU A 1 92 ? 7.997 5.491 -25.002 1.00 62.50 92 GLU A C 1
ATOM 756 O O . GLU A 1 92 ? 8.255 5.750 -26.176 1.00 62.50 92 GLU A O 1
ATOM 761 N N . ILE A 1 93 ? 8.440 4.371 -24.420 1.00 60.28 93 ILE A N 1
ATOM 762 C CA . ILE A 1 93 ? 9.359 3.434 -25.093 1.00 60.28 93 ILE A CA 1
ATOM 763 C C . ILE A 1 93 ? 8.590 2.347 -25.878 1.00 60.28 93 ILE A C 1
ATOM 765 O O . ILE A 1 93 ? 9.127 1.730 -26.801 1.00 60.28 93 ILE A O 1
ATOM 769 N N . LEU A 1 94 ? 7.306 2.128 -25.568 1.00 53.78 94 LEU A N 1
ATOM 770 C CA . LEU A 1 94 ? 6.448 1.138 -26.232 1.00 53.78 94 LEU A CA 1
ATOM 771 C C . LEU A 1 94 ? 6.444 1.237 -27.777 1.00 53.78 94 LEU A C 1
ATOM 773 O O . LEU A 1 94 ? 6.553 0.185 -28.414 1.00 53.78 94 LEU A O 1
ATOM 777 N N . PRO A 1 95 ? 6.374 2.426 -28.413 1.00 57.12 95 PRO A N 1
ATOM 778 C CA . PRO A 1 95 ? 6.379 2.546 -29.872 1.00 57.12 95 PRO A CA 1
ATOM 779 C C . PRO A 1 95 ? 7.688 2.074 -30.521 1.00 57.12 95 PRO A C 1
ATOM 781 O O . PRO A 1 95 ? 7.638 1.329 -31.500 1.00 57.12 95 PRO A O 1
ATOM 784 N N . ASP A 1 96 ? 8.852 2.433 -29.957 1.00 64.94 96 ASP A N 1
ATOM 785 C CA . ASP A 1 96 ? 10.163 1.999 -30.477 1.00 64.94 96 ASP A CA 1
ATOM 786 C C . ASP A 1 96 ? 10.307 0.471 -30.374 1.00 64.94 96 ASP A C 1
ATOM 788 O O . ASP A 1 96 ? 10.819 -0.189 -31.281 1.00 64.94 96 ASP A O 1
ATOM 792 N N . TYR A 1 97 ? 9.775 -0.132 -29.305 1.00 61.19 97 TYR A N 1
ATOM 793 C CA . TYR A 1 97 ? 9.756 -1.588 -29.156 1.00 61.19 97 TYR A CA 1
ATOM 794 C C . TYR A 1 97 ? 8.845 -2.286 -30.167 1.00 61.19 97 TYR A C 1
ATOM 796 O O . TYR A 1 97 ? 9.250 -3.296 -30.750 1.00 61.19 97 TYR A O 1
ATOM 804 N N . LEU A 1 98 ? 7.647 -1.753 -30.421 1.00 55.41 98 LEU A N 1
ATOM 805 C CA . LEU A 1 98 ? 6.752 -2.281 -31.455 1.00 55.41 98 LEU A CA 1
ATOM 806 C C . LEU A 1 98 ? 7.396 -2.187 -32.847 1.00 55.41 98 LEU A C 1
ATOM 808 O O . LEU A 1 98 ? 7.320 -3.138 -33.627 1.00 55.41 98 LEU A O 1
ATOM 812 N N . GLN A 1 99 ? 8.109 -1.094 -33.127 1.00 62.28 99 GLN A N 1
ATOM 813 C CA . GLN A 1 99 ? 8.853 -0.916 -34.372 1.00 62.28 99 GLN A CA 1
ATOM 814 C C . GLN A 1 99 ? 10.012 -1.916 -34.511 1.00 62.28 99 GLN A C 1
ATOM 816 O O . GLN A 1 99 ? 10.190 -2.512 -35.573 1.00 62.28 99 GLN A O 1
ATOM 821 N N . ARG A 1 100 ? 10.788 -2.165 -33.450 1.00 65.69 100 ARG A N 1
ATOM 822 C CA . ARG A 1 100 ? 11.874 -3.164 -33.474 1.00 65.69 100 ARG A CA 1
ATOM 823 C C . ARG A 1 100 ? 11.361 -4.587 -33.666 1.00 65.69 100 ARG A C 1
ATOM 825 O O . ARG A 1 100 ? 11.966 -5.346 -34.422 1.00 65.69 100 ARG A O 1
ATOM 832 N N . LEU A 1 101 ? 10.246 -4.941 -33.024 1.00 57.91 101 LEU A N 1
ATOM 833 C CA . LEU A 1 101 ? 9.583 -6.226 -33.249 1.00 57.91 101 LEU A CA 1
ATOM 834 C C . LEU A 1 101 ? 9.146 -6.358 -34.714 1.00 57.91 101 LEU A C 1
ATOM 836 O O . LEU A 1 101 ? 9.460 -7.366 -35.342 1.00 57.91 101 LEU A O 1
ATOM 840 N N . TYR A 1 102 ? 8.528 -5.323 -35.292 1.00 60.41 102 TYR A N 1
ATOM 841 C CA . TYR A 1 102 ? 8.170 -5.296 -36.715 1.00 60.41 102 TYR A CA 1
ATOM 842 C C . TYR A 1 102 ? 9.385 -5.544 -37.631 1.00 60.41 102 TYR A C 1
ATOM 844 O O . TYR A 1 102 ? 9.321 -6.369 -38.544 1.00 60.41 102 TYR A O 1
ATOM 852 N N . VAL A 1 103 ? 10.524 -4.896 -37.365 1.00 65.56 103 VAL A N 1
ATOM 853 C CA . VAL A 1 103 ? 11.758 -5.078 -38.154 1.00 65.56 103 VAL A CA 1
ATOM 854 C C . VAL A 1 103 ? 12.344 -6.490 -37.994 1.00 65.56 103 VAL A C 1
ATOM 856 O O . VAL A 1 103 ? 12.798 -7.087 -38.967 1.00 65.56 103 VAL A O 1
ATOM 859 N N . MET A 1 104 ? 12.311 -7.072 -36.791 1.00 61.84 104 MET A N 1
ATOM 860 C CA . MET A 1 104 ? 12.796 -8.442 -36.569 1.00 61.84 104 MET A CA 1
ATOM 861 C C . MET A 1 104 ? 11.921 -9.506 -37.242 1.00 61.84 104 MET A C 1
ATOM 863 O O . MET A 1 104 ? 12.453 -10.484 -37.770 1.00 61.84 104 MET A O 1
ATOM 867 N N . PHE A 1 105 ? 10.598 -9.322 -37.245 1.00 57.47 105 PHE A N 1
ATOM 868 C CA . PHE A 1 105 ? 9.674 -10.239 -37.915 1.00 57.47 105 PHE A CA 1
ATOM 869 C C . PHE A 1 105 ? 9.691 -10.083 -39.440 1.00 57.47 105 PHE A C 1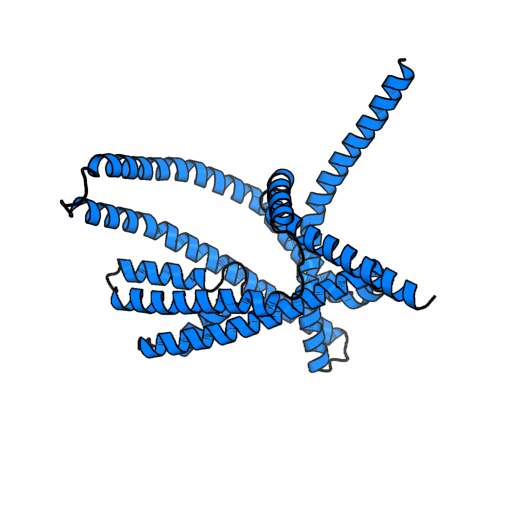
ATOM 871 O O . PHE A 1 105 ? 9.619 -11.088 -40.138 1.00 57.47 105 PHE A O 1
ATOM 878 N N . SER A 1 106 ? 9.852 -8.864 -39.967 1.00 60.44 106 SER A N 1
ATOM 879 C CA . SER A 1 106 ? 9.947 -8.628 -41.419 1.00 60.44 106 SER A CA 1
ATOM 880 C C . SER A 1 106 ? 11.253 -9.135 -42.043 1.00 60.44 106 SER A C 1
ATOM 882 O O . SER A 1 106 ? 11.254 -9.537 -43.204 1.00 60.44 106 SER A O 1
ATOM 884 N N . ASN A 1 107 ? 12.350 -9.185 -41.280 1.00 62.50 107 ASN A N 1
ATOM 885 C CA . ASN A 1 107 ? 13.646 -9.671 -41.767 1.00 62.50 107 ASN A CA 1
ATOM 886 C C . ASN A 1 107 ? 13.816 -11.202 -41.709 1.00 62.50 107 ASN A C 1
ATOM 888 O O . ASN A 1 107 ? 14.744 -11.731 -42.320 1.00 62.50 107 ASN A O 1
ATOM 892 N N . ASN A 1 108 ? 12.947 -11.930 -40.998 1.00 57.53 108 ASN A N 1
ATOM 893 C CA . ASN A 1 108 ? 12.979 -13.393 -40.941 1.00 57.53 108 ASN A CA 1
ATOM 894 C C . ASN A 1 108 ? 12.006 -13.991 -41.967 1.00 57.53 108 ASN A C 1
ATOM 896 O O . ASN A 1 108 ? 10.814 -14.140 -41.716 1.00 57.53 108 ASN A O 1
ATOM 900 N N . SER A 1 109 ? 12.538 -14.408 -43.115 1.00 53.12 109 SER A N 1
ATOM 901 C CA . SER A 1 109 ? 11.805 -14.953 -44.270 1.00 53.12 109 SER A CA 1
ATOM 902 C C . SER A 1 109 ? 11.146 -16.332 -44.068 1.00 53.12 109 SER A C 1
ATOM 904 O O . SER A 1 109 ? 10.647 -16.913 -45.029 1.00 53.12 109 SER A O 1
ATOM 906 N N . TYR A 1 110 ? 11.124 -16.875 -42.845 1.00 54.62 110 TYR A N 1
ATOM 907 C CA . TYR A 1 110 ? 10.693 -18.256 -42.576 1.00 54.62 110 TYR A CA 1
ATOM 908 C C . TYR A 1 110 ? 9.309 -18.415 -41.938 1.00 54.62 110 TYR A C 1
ATOM 910 O O . TYR A 1 110 ? 8.862 -19.548 -41.771 1.00 54.62 110 TYR A O 1
ATOM 918 N N . ILE A 1 111 ? 8.597 -17.338 -41.592 1.00 51.56 111 ILE A N 1
ATOM 919 C CA . ILE A 1 111 ? 7.291 -17.467 -40.929 1.00 51.56 111 ILE A CA 1
ATOM 920 C C . ILE A 1 111 ? 6.265 -16.541 -41.577 1.00 51.56 111 ILE A C 1
ATOM 922 O O . ILE A 1 111 ? 5.976 -15.469 -41.063 1.00 51.56 111 ILE A O 1
ATOM 926 N N . ILE A 1 112 ? 5.659 -17.054 -42.655 1.00 53.00 112 ILE A N 1
ATOM 927 C CA . ILE A 1 112 ? 4.340 -16.661 -43.177 1.00 53.00 112 ILE A CA 1
ATOM 928 C C . ILE A 1 112 ? 4.315 -15.242 -43.773 1.00 53.00 112 ILE A C 1
ATOM 930 O O . ILE A 1 112 ? 5.078 -14.360 -43.402 1.00 53.00 112 ILE A O 1
ATOM 934 N N . ASP A 1 113 ? 3.429 -15.028 -44.744 1.00 55.69 113 ASP A N 1
ATOM 935 C CA . ASP A 1 113 ? 3.141 -13.750 -45.409 1.00 55.69 113 ASP A CA 1
ATOM 936 C C . ASP A 1 113 ? 2.444 -12.777 -44.427 1.00 55.69 113 ASP A C 1
ATOM 938 O O . ASP A 1 113 ? 1.285 -12.381 -44.558 1.00 55.69 113 ASP A O 1
ATOM 942 N N . ILE A 1 114 ? 3.146 -12.490 -43.333 1.00 51.00 114 ILE A N 1
ATOM 943 C CA . ILE A 1 114 ? 2.691 -11.754 -42.159 1.00 51.00 114 ILE A CA 1
ATOM 944 C C . ILE A 1 114 ? 2.781 -10.249 -42.407 1.00 51.00 114 ILE A C 1
ATOM 946 O O . ILE A 1 114 ? 2.197 -9.484 -41.657 1.00 51.00 114 ILE A O 1
ATOM 950 N N . SER A 1 115 ? 3.413 -9.835 -43.510 1.00 51.94 115 SER A N 1
ATOM 951 C CA . SER A 1 115 ? 3.457 -8.470 -44.047 1.00 51.94 115 SER A CA 1
ATOM 952 C C . SER A 1 115 ? 2.067 -7.824 -44.124 1.00 51.94 115 SER A C 1
ATOM 954 O O . SER A 1 115 ? 1.878 -6.730 -43.611 1.00 51.94 115 SER A O 1
ATOM 956 N N . LYS A 1 116 ? 1.048 -8.537 -44.629 1.00 53.22 116 LYS A N 1
ATOM 957 C CA . LYS A 1 116 ? -0.345 -8.045 -44.695 1.00 53.22 116 LYS A CA 1
ATOM 958 C C . LYS A 1 116 ? -1.039 -7.919 -43.334 1.00 53.22 116 LYS A C 1
ATOM 960 O O . LYS A 1 116 ? -1.885 -7.045 -43.163 1.00 53.22 116 LYS A O 1
ATOM 965 N N . TYR A 1 117 ? -0.709 -8.783 -42.372 1.00 52.22 117 TYR A N 1
ATOM 966 C CA . TYR A 1 117 ? -1.218 -8.684 -40.996 1.00 52.22 117 TYR A CA 1
ATOM 967 C C . TYR A 1 117 ? -0.445 -7.646 -40.181 1.00 52.22 117 TYR A C 1
ATOM 969 O O . TYR A 1 117 ? -1.027 -6.990 -39.328 1.00 52.22 117 TYR A O 1
ATOM 977 N N . LEU A 1 118 ? 0.843 -7.466 -40.462 1.00 50.28 118 LEU A N 1
ATOM 978 C CA . LEU A 1 118 ? 1.697 -6.465 -39.850 1.00 50.28 118 LEU A CA 1
ATOM 979 C C . LEU A 1 118 ? 1.362 -5.074 -40.354 1.00 50.28 118 LEU A C 1
ATOM 981 O O . LEU A 1 118 ? 1.313 -4.187 -39.525 1.00 50.28 118 LEU A O 1
ATOM 985 N N . ASP A 1 119 ? 1.040 -4.884 -41.633 1.00 52.94 119 ASP A N 1
ATOM 986 C CA . ASP A 1 119 ? 0.503 -3.616 -42.132 1.00 52.94 119 ASP A CA 1
ATOM 987 C C . ASP A 1 119 ? -0.837 -3.297 -41.467 1.00 52.94 119 ASP A C 1
ATOM 989 O O . ASP A 1 119 ? -1.036 -2.169 -41.040 1.00 52.94 119 ASP A O 1
ATOM 993 N N . PHE A 1 120 ? -1.720 -4.287 -41.272 1.00 51.12 120 PHE A N 1
ATOM 994 C CA . PHE A 1 120 ? -2.968 -4.112 -40.518 1.00 51.12 120 PHE A CA 1
ATOM 995 C C . PHE A 1 120 ? -2.730 -3.833 -39.024 1.00 51.12 120 PHE A C 1
ATOM 997 O O . PHE A 1 120 ? -3.475 -3.071 -38.418 1.00 51.12 120 PHE A O 1
ATOM 1004 N N . ILE A 1 121 ? -1.685 -4.406 -38.419 1.00 51.22 121 ILE A N 1
ATOM 1005 C CA . ILE A 1 121 ? -1.252 -4.116 -37.044 1.00 51.22 121 ILE A CA 1
ATOM 1006 C C . ILE A 1 121 ? -0.529 -2.769 -36.972 1.00 51.22 121 ILE A C 1
ATOM 1008 O O . ILE A 1 121 ? -0.636 -2.114 -35.951 1.00 51.22 121 ILE A O 1
ATOM 1012 N N . TYR A 1 122 ? 0.152 -2.311 -38.023 1.00 50.72 122 TYR A N 1
ATOM 1013 C CA . TYR A 1 122 ? 0.909 -1.060 -38.068 1.00 50.72 122 TYR A CA 1
ATOM 1014 C C . TYR A 1 122 ? -0.017 0.121 -38.374 1.00 50.72 122 TYR A C 1
ATOM 1016 O O . TYR A 1 122 ? -0.047 1.081 -37.612 1.00 50.72 122 TYR A O 1
ATOM 1024 N N . SER A 1 123 ? -0.880 0.017 -39.388 1.00 53.31 123 SER A N 1
ATOM 1025 C CA . SER A 1 123 ? -1.989 0.947 -39.639 1.00 53.31 123 SER A CA 1
ATOM 1026 C C . SER A 1 123 ? -3.042 0.875 -38.533 1.00 53.31 123 SER A C 1
ATOM 1028 O O . SER A 1 123 ? -3.610 1.892 -38.138 1.00 53.31 123 SER A O 1
ATOM 1030 N N . GLY A 1 124 ? -3.276 -0.317 -37.980 1.00 52.41 124 GLY A N 1
ATOM 1031 C CA . GLY A 1 124 ? -4.048 -0.540 -36.763 1.00 52.41 124 GLY A CA 1
ATOM 1032 C C . GLY A 1 124 ? -3.396 0.144 -35.573 1.00 52.41 124 GLY A C 1
ATOM 1033 O O . GLY A 1 124 ? -4.087 0.833 -34.857 1.00 52.41 124 GLY A O 1
ATOM 1034 N N . SER A 1 125 ? -2.078 0.066 -35.397 1.00 48.19 125 SER A N 1
ATOM 1035 C CA . SER A 1 125 ? -1.345 0.721 -34.308 1.00 48.19 125 SER A CA 1
ATOM 1036 C C . SER A 1 125 ? -1.290 2.231 -34.473 1.00 48.19 125 SER A C 1
ATOM 1038 O O . SER A 1 125 ? -1.434 2.914 -33.478 1.00 48.19 125 SER A O 1
ATOM 1040 N N . MET A 1 126 ? -1.186 2.766 -35.692 1.00 45.47 126 MET A N 1
ATOM 1041 C CA . MET A 1 126 ? -1.229 4.208 -35.965 1.00 45.47 126 MET A CA 1
ATOM 1042 C C . MET A 1 126 ? -2.641 4.776 -35.821 1.00 45.47 126 MET A C 1
ATOM 1044 O O . MET A 1 126 ? -2.806 5.827 -35.217 1.00 45.47 126 MET A O 1
ATOM 1048 N N . SER A 1 127 ? -3.671 4.055 -36.272 1.00 49.09 127 SER A N 1
ATOM 1049 C CA . SER A 1 127 ? -5.071 4.418 -36.011 1.00 49.09 127 SER A CA 1
ATOM 1050 C C . SER A 1 127 ? -5.486 4.152 -34.564 1.00 49.09 127 SER A C 1
ATOM 1052 O O . SER A 1 127 ? -6.330 4.864 -34.045 1.00 49.09 127 SER A O 1
ATOM 1054 N N . ILE A 1 128 ? -4.886 3.185 -33.867 1.00 45.75 128 ILE A N 1
ATOM 1055 C CA . ILE A 1 128 ? -4.968 3.021 -32.413 1.00 45.75 128 ILE A CA 1
ATOM 1056 C C . ILE A 1 128 ? -4.201 4.165 -31.768 1.00 45.75 128 ILE A C 1
ATOM 1058 O O . ILE A 1 128 ? -4.705 4.695 -30.815 1.00 45.75 128 ILE A O 1
ATOM 1062 N N . ILE A 1 129 ? -3.073 4.653 -32.270 1.00 49.56 129 ILE A N 1
ATOM 1063 C CA . ILE A 1 129 ? -2.385 5.828 -31.721 1.00 49.56 129 ILE A CA 1
ATOM 1064 C C . ILE A 1 129 ? -3.203 7.099 -31.972 1.00 49.56 129 ILE A C 1
ATOM 1066 O O . ILE A 1 129 ? -3.261 7.930 -31.081 1.00 49.56 129 ILE A O 1
ATOM 1070 N N . GLU A 1 130 ? -3.911 7.257 -33.091 1.00 51.22 130 GLU A N 1
ATOM 1071 C CA . GLU A 1 130 ? -4.818 8.391 -33.355 1.00 51.22 130 GLU A CA 1
ATOM 1072 C C . GLU A 1 130 ? -6.167 8.282 -32.609 1.00 51.22 130 GLU A C 1
ATOM 1074 O O . GLU A 1 130 ? -6.684 9.267 -32.077 1.00 51.22 130 GLU A O 1
ATOM 1079 N N . ASN A 1 131 ? -6.739 7.081 -32.487 1.00 48.22 131 ASN A N 1
ATOM 1080 C CA . ASN A 1 131 ? -8.003 6.838 -31.776 1.00 48.22 131 ASN A CA 1
ATOM 1081 C C . ASN A 1 131 ? -7.809 6.669 -30.266 1.00 48.22 131 ASN A C 1
ATOM 1083 O O . ASN A 1 131 ? -8.653 7.106 -29.488 1.00 48.22 131 ASN A O 1
ATOM 1087 N N . VAL A 1 132 ? -6.697 6.076 -29.830 1.00 47.12 132 VAL A N 1
ATOM 1088 C CA . VAL A 1 132 ? -6.215 6.122 -28.445 1.00 47.12 132 VAL A CA 1
ATOM 1089 C C . VAL A 1 132 ? -5.766 7.527 -28.166 1.00 47.12 132 VAL A C 1
ATOM 1091 O O . VAL A 1 132 ? -6.226 8.011 -27.167 1.00 47.12 132 VAL A O 1
ATOM 1094 N N . SER A 1 133 ? -5.014 8.260 -28.988 1.00 52.88 133 SER A N 1
ATOM 1095 C CA . SER A 1 133 ? -4.715 9.661 -28.638 1.00 52.88 133 SER A CA 1
ATOM 1096 C C . SER A 1 133 ? -5.986 10.492 -28.507 1.00 52.88 133 SER A C 1
ATOM 1098 O O . SER A 1 133 ? -6.128 11.153 -27.495 1.00 52.88 133 SER A O 1
ATOM 1100 N N . SER A 1 134 ? -6.975 10.400 -29.398 1.00 51.59 134 SER A N 1
ATOM 1101 C CA . SER A 1 134 ? -8.236 11.142 -29.228 1.00 51.59 134 SER A CA 1
ATOM 1102 C C . SER A 1 134 ? -9.097 10.652 -28.050 1.00 51.59 134 SER A C 1
ATOM 1104 O O . SER A 1 134 ? -9.605 11.484 -27.298 1.00 51.59 134 SER A O 1
ATOM 1106 N N . SER A 1 135 ? -9.218 9.339 -27.813 1.00 53.81 135 SER A N 1
ATOM 1107 C CA . SER A 1 135 ? -9.981 8.761 -26.684 1.00 53.81 135 SER A CA 1
ATOM 1108 C C . SER A 1 135 ? -9.248 8.849 -25.341 1.00 53.81 135 SER A C 1
ATOM 1110 O O . SER A 1 135 ? -9.881 8.955 -24.296 1.00 53.81 135 SER A O 1
ATOM 1112 N N . PHE A 1 136 ? -7.920 8.832 -25.352 1.00 50.81 136 PHE A N 1
ATOM 1113 C CA . PHE A 1 136 ? -7.015 9.042 -24.222 1.00 50.81 136 PHE A CA 1
ATOM 1114 C C . PHE A 1 136 ? -6.933 10.519 -23.903 1.00 50.81 136 PHE A C 1
ATOM 1116 O O . PHE A 1 136 ? -6.999 10.851 -22.738 1.00 50.81 136 PHE A O 1
ATOM 1123 N N . ILE A 1 137 ? -6.897 11.418 -24.889 1.00 50.34 137 ILE A N 1
ATOM 1124 C CA . ILE A 1 137 ? -7.055 12.859 -24.669 1.00 50.34 137 ILE A CA 1
ATOM 1125 C C . ILE A 1 137 ? -8.449 13.128 -24.100 1.00 50.34 137 ILE A C 1
ATOM 1127 O O . ILE A 1 137 ? -8.552 13.829 -23.103 1.00 50.34 137 ILE A O 1
ATOM 1131 N N . HIS A 1 138 ? -9.518 12.518 -24.627 1.00 58.00 138 HIS A N 1
ATOM 1132 C CA . HIS A 1 138 ? -10.851 12.615 -24.013 1.00 58.00 138 HIS A CA 1
ATOM 1133 C C . HIS A 1 138 ? -10.892 12.019 -22.598 1.00 58.00 138 HIS A C 1
ATOM 1135 O O . HIS A 1 138 ? -11.498 12.601 -21.701 1.00 58.00 138 HIS A O 1
ATOM 1141 N N . GLY A 1 139 ? -10.227 10.886 -22.369 1.00 55.28 139 GLY A N 1
ATOM 1142 C CA . GLY A 1 139 ? -10.091 10.252 -21.060 1.00 55.28 139 GLY A CA 1
ATOM 1143 C C . GLY A 1 139 ? -9.303 11.116 -20.076 1.00 55.28 139 GLY A C 1
ATOM 1144 O O . GLY A 1 139 ? -9.740 11.297 -18.945 1.00 55.28 139 GLY A O 1
ATOM 1145 N N . LEU A 1 140 ? -8.202 11.719 -20.519 1.00 50.47 140 LEU A N 1
ATOM 1146 C CA . LEU A 1 140 ? -7.385 12.672 -19.778 1.00 50.47 140 LEU A CA 1
ATOM 1147 C C . LEU A 1 140 ? -8.195 13.919 -19.464 1.00 50.47 140 LEU A C 1
ATOM 1149 O O . LEU A 1 140 ? -8.202 14.333 -18.318 1.00 50.47 140 LEU A O 1
ATOM 1153 N N . ILE A 1 141 ? -8.939 14.472 -20.423 1.00 56.88 141 ILE A N 1
ATOM 1154 C CA . ILE A 1 141 ? -9.849 15.597 -20.191 1.00 56.88 141 ILE A CA 1
ATOM 1155 C C . ILE A 1 141 ? -10.894 15.208 -19.141 1.00 56.88 141 ILE A C 1
ATOM 1157 O O . ILE A 1 141 ? -11.091 15.948 -18.185 1.00 56.88 141 ILE A O 1
ATOM 1161 N N . MET A 1 142 ? -11.514 14.029 -19.233 1.00 68.06 142 MET A N 1
ATOM 1162 C CA . MET A 1 142 ? -12.469 13.566 -18.220 1.00 68.06 142 MET A CA 1
ATOM 1163 C C . MET A 1 142 ? -11.833 13.359 -16.838 1.00 68.06 142 MET A C 1
ATOM 1165 O O . MET A 1 142 ? -12.471 13.655 -15.828 1.00 68.06 142 MET A O 1
ATOM 1169 N N . VAL A 1 143 ? -10.593 12.870 -16.768 1.00 60.66 143 VAL A N 1
ATOM 1170 C CA . VAL A 1 143 ? -9.839 12.739 -15.512 1.00 60.66 143 VAL A CA 1
ATOM 1171 C C . VAL A 1 143 ? -9.487 14.118 -14.960 1.00 60.66 143 VAL A C 1
ATOM 1173 O O . VAL A 1 143 ? -9.749 14.369 -13.789 1.00 60.66 143 VAL A O 1
ATOM 1176 N N . ILE A 1 144 ? -8.992 15.032 -15.798 1.00 60.41 144 ILE A N 1
ATOM 1177 C CA . ILE A 1 144 ? -8.652 16.419 -15.455 1.00 60.41 144 ILE A CA 1
ATOM 1178 C C . ILE A 1 144 ? -9.879 17.150 -14.910 1.00 60.41 144 ILE A C 1
ATOM 1180 O O . ILE A 1 144 ? -9.804 17.781 -13.860 1.00 60.41 144 ILE A O 1
ATOM 1184 N N . MET A 1 145 ? -11.037 16.987 -15.550 1.00 68.75 145 MET A N 1
ATOM 1185 C CA . MET A 1 145 ? -12.303 17.556 -15.082 1.00 68.75 145 MET A CA 1
ATOM 1186 C C . MET A 1 145 ? -12.765 16.962 -13.742 1.00 68.75 145 MET A C 1
ATOM 1188 O O . MET A 1 145 ? -13.502 17.614 -13.006 1.00 68.75 145 MET A O 1
ATOM 1192 N N . LYS A 1 146 ? -12.318 15.748 -13.389 1.00 72.50 146 LYS A N 1
ATOM 1193 C CA . LYS A 1 146 ? -12.570 15.113 -12.085 1.00 72.50 146 LYS A CA 1
ATOM 1194 C C . LYS A 1 146 ? -11.509 15.423 -11.029 1.00 72.50 146 LYS A C 1
ATOM 1196 O O . LYS A 1 146 ? -11.786 15.174 -9.856 1.00 72.50 146 LYS A O 1
ATOM 1201 N N . ILE A 1 147 ? -10.351 15.990 -11.390 1.00 71.88 147 ILE A N 1
ATOM 1202 C CA . ILE A 1 147 ? -9.282 16.340 -10.435 1.00 71.88 147 ILE A CA 1
ATOM 1203 C C . ILE A 1 147 ? -9.828 17.163 -9.262 1.00 71.88 147 ILE A C 1
ATOM 1205 O O . ILE A 1 147 ? -9.568 16.760 -8.131 1.00 71.88 147 ILE A O 1
ATOM 1209 N N . PRO A 1 148 ? -10.632 18.231 -9.455 1.00 74.50 148 PRO A N 1
ATOM 1210 C CA . PRO A 1 148 ? -11.145 19.009 -8.327 1.00 74.50 148 PRO A CA 1
ATOM 1211 C C . PRO A 1 148 ? -11.955 18.168 -7.329 1.00 74.50 148 PRO A C 1
ATOM 1213 O O . PRO A 1 148 ? -11.767 18.299 -6.122 1.00 74.50 148 PRO A O 1
ATOM 1216 N N . SER A 1 149 ? -12.805 17.261 -7.829 1.00 78.88 149 SER A N 1
ATOM 1217 C CA . SER A 1 149 ? -13.585 16.342 -6.988 1.00 78.88 149 SER A CA 1
ATOM 1218 C C . SER A 1 149 ? -12.680 15.359 -6.250 1.00 78.88 149 SER A C 1
ATOM 1220 O O . SER A 1 149 ? -12.822 15.191 -5.046 1.00 78.88 149 SER A O 1
ATOM 1222 N N . ILE A 1 150 ? -11.711 14.758 -6.948 1.00 76.88 150 ILE A N 1
ATOM 1223 C CA . ILE A 1 150 ? -10.760 13.806 -6.358 1.00 76.88 150 ILE A CA 1
ATOM 1224 C C . ILE A 1 150 ? -9.913 14.490 -5.281 1.00 76.88 150 ILE A C 1
ATOM 1226 O O . ILE A 1 150 ? -9.676 13.904 -4.230 1.00 76.88 150 ILE A O 1
ATOM 1230 N N . MET A 1 151 ? -9.475 15.731 -5.508 1.00 76.94 151 MET A N 1
ATOM 1231 C CA . MET A 1 151 ? -8.721 16.493 -4.514 1.00 76.94 151 MET A CA 1
ATOM 1232 C C . MET A 1 151 ? -9.567 16.794 -3.279 1.00 76.94 151 MET A C 1
ATOM 1234 O O . MET A 1 151 ? -9.073 16.643 -2.163 1.00 76.94 151 MET A O 1
ATOM 1238 N N . PHE A 1 152 ? -10.835 17.174 -3.459 1.00 85.38 152 PHE A N 1
ATOM 1239 C CA . PHE A 1 152 ? -11.750 17.37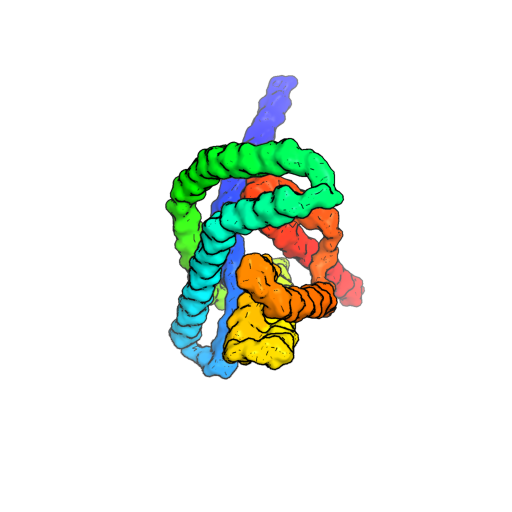8 -2.338 1.00 85.38 152 PHE A CA 1
ATOM 1240 C C . PHE A 1 152 ? -11.956 16.086 -1.539 1.00 85.38 152 PHE A C 1
ATOM 1242 O O . PHE A 1 152 ? -11.776 16.091 -0.320 1.00 85.38 152 PHE A O 1
ATOM 1249 N N . ASP A 1 153 ? -12.246 14.973 -2.218 1.00 84.56 153 ASP A N 1
ATOM 1250 C CA . ASP A 1 153 ? -12.415 13.662 -1.588 1.00 84.56 153 ASP A CA 1
ATOM 1251 C C . ASP A 1 153 ? -11.138 13.228 -0.860 1.00 84.56 153 ASP A C 1
ATOM 1253 O O . ASP A 1 153 ? -11.200 12.738 0.263 1.00 84.56 153 ASP A O 1
ATOM 1257 N N . MET A 1 154 ? -9.963 13.466 -1.450 1.00 84.00 154 MET A N 1
ATOM 1258 C CA . MET A 1 154 ? -8.671 13.138 -0.849 1.00 84.00 154 MET A CA 1
ATOM 1259 C C . MET A 1 154 ? -8.408 13.961 0.416 1.00 84.00 154 MET A C 1
ATOM 1261 O O . MET A 1 154 ? -8.032 13.395 1.441 1.00 84.00 154 MET A O 1
ATOM 1265 N N . VAL A 1 155 ? -8.651 15.276 0.385 1.00 88.00 155 VAL A N 1
ATOM 1266 C CA . VAL A 1 155 ? -8.537 16.139 1.573 1.00 88.00 155 VAL A CA 1
ATOM 1267 C C . VAL A 1 155 ? -9.526 15.698 2.646 1.00 88.00 155 VAL A C 1
ATOM 1269 O O . VAL A 1 155 ? -9.156 15.604 3.817 1.00 88.00 155 VAL A O 1
ATOM 1272 N N . PHE A 1 156 ? -10.762 15.374 2.263 1.00 90.44 156 PHE A N 1
ATOM 1273 C CA . PHE A 1 156 ? -11.768 14.881 3.193 1.00 90.44 156 PHE A CA 1
ATOM 1274 C C . PHE A 1 156 ? -11.345 13.553 3.828 1.00 90.44 156 PHE A C 1
ATOM 1276 O O . PHE A 1 156 ? -11.417 13.422 5.050 1.00 90.44 156 PHE A O 1
ATOM 1283 N N . ILE A 1 157 ? -10.844 12.596 3.040 1.00 90.62 157 ILE A N 1
ATOM 1284 C CA . ILE A 1 157 ? -10.322 11.313 3.531 1.00 90.62 157 ILE A CA 1
ATOM 1285 C C . ILE A 1 157 ? -9.182 11.549 4.520 1.00 90.62 157 ILE A C 1
ATOM 1287 O O . ILE A 1 157 ? -9.180 10.987 5.617 1.00 90.62 157 ILE A O 1
ATOM 1291 N N . ILE A 1 158 ? -8.234 12.418 4.162 1.00 90.69 158 ILE A N 1
ATOM 1292 C CA . ILE A 1 158 ? -7.077 12.743 4.997 1.00 90.69 158 ILE A CA 1
ATOM 1293 C C . ILE A 1 158 ? -7.525 13.338 6.337 1.00 90.69 158 ILE A C 1
ATOM 1295 O O . ILE A 1 158 ? -7.161 12.842 7.401 1.00 90.69 158 ILE A O 1
ATOM 1299 N N . MET A 1 159 ? -8.376 14.364 6.299 1.00 92.12 159 MET A N 1
ATOM 1300 C CA . MET A 1 159 ? -8.838 15.056 7.504 1.00 92.12 159 MET A CA 1
ATOM 1301 C C . MET A 1 159 ? -9.678 14.144 8.397 1.00 92.12 159 MET A C 1
ATOM 1303 O O . MET A 1 159 ? -9.450 14.068 9.604 1.00 92.12 159 MET A O 1
ATOM 1307 N N . THR A 1 160 ? -10.630 13.415 7.814 1.00 92.31 160 THR A N 1
ATOM 1308 C CA . THR A 1 160 ? -11.513 12.535 8.587 1.00 92.31 160 THR A CA 1
ATOM 1309 C C . THR A 1 160 ? -10.764 11.352 9.183 1.00 92.31 160 THR A C 1
ATOM 1311 O O . THR A 1 160 ? -10.978 11.047 10.354 1.00 92.31 160 THR A O 1
ATOM 1314 N N . SER A 1 161 ? -9.852 10.715 8.442 1.00 92.94 161 SER A N 1
ATOM 1315 C CA . SER A 1 161 ? -9.039 9.626 8.995 1.00 92.94 161 SER A CA 1
A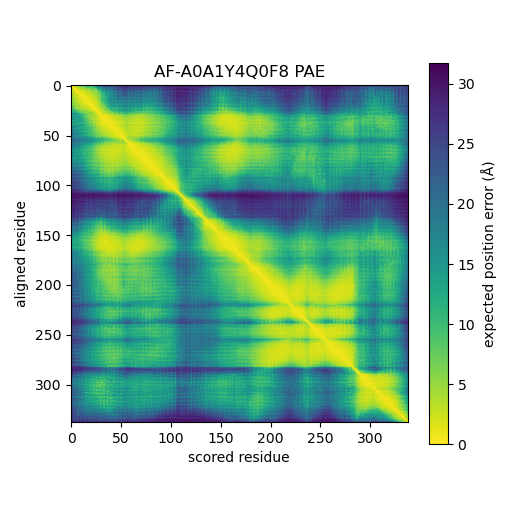TOM 1316 C C . SER A 1 161 ? -8.090 10.116 10.086 1.00 92.94 161 SER A C 1
ATOM 1318 O O . SER A 1 161 ? -8.008 9.468 11.127 1.00 92.94 161 SER A O 1
ATOM 1320 N N . LEU A 1 162 ? -7.448 11.281 9.925 1.00 92.56 162 LEU A N 1
ATOM 1321 C CA . LEU A 1 162 ? -6.598 11.873 10.963 1.00 92.56 162 LEU A CA 1
ATOM 1322 C C . LEU A 1 162 ? -7.392 12.199 12.237 1.00 92.56 162 LEU A C 1
ATOM 1324 O O . LEU A 1 162 ? -6.965 11.834 13.333 1.00 92.56 162 LEU A O 1
ATOM 1328 N N . PHE A 1 163 ? -8.566 12.825 12.121 1.00 91.50 163 PHE A N 1
ATOM 1329 C CA . PHE A 1 163 ? -9.410 13.114 13.286 1.00 91.50 163 PHE A CA 1
ATOM 1330 C C . PHE A 1 163 ? -9.933 11.844 13.957 1.00 91.50 163 PHE A C 1
ATOM 1332 O O . PHE A 1 163 ? -9.887 11.742 15.183 1.00 91.50 163 PHE A O 1
ATOM 1339 N N . MET A 1 164 ? -10.347 10.840 13.179 1.00 90.75 164 MET A N 1
ATOM 1340 C CA . MET A 1 164 ? -10.731 9.536 13.723 1.00 90.75 164 MET A CA 1
ATOM 1341 C C . MET A 1 164 ? -9.573 8.849 14.456 1.00 90.75 164 MET A C 1
ATOM 1343 O O . MET A 1 164 ? -9.804 8.221 15.486 1.00 90.75 164 MET A O 1
ATOM 1347 N N . LEU A 1 165 ? -8.335 8.979 13.970 1.00 90.62 165 LEU A N 1
ATOM 1348 C CA . LEU A 1 165 ? -7.142 8.445 14.633 1.00 90.62 165 LEU A CA 1
ATOM 1349 C C . LEU A 1 165 ? -6.874 9.154 15.970 1.00 90.62 165 LEU A C 1
ATOM 1351 O O . LEU A 1 165 ? -6.613 8.502 16.981 1.00 90.62 165 LEU A O 1
ATOM 1355 N N . LEU A 1 166 ? -6.958 10.488 15.980 1.00 89.88 166 LEU A N 1
ATOM 1356 C CA . LEU A 1 166 ? -6.703 11.314 17.164 1.00 89.88 166 LEU A CA 1
ATOM 1357 C C . LEU A 1 166 ? -7.752 11.112 18.264 1.00 89.88 166 LEU A C 1
ATOM 1359 O O . LEU A 1 166 ? -7.404 11.106 19.447 1.00 89.88 166 LEU A O 1
ATOM 1363 N N . ASP A 1 167 ? -9.017 10.925 17.885 1.00 89.44 167 ASP A N 1
ATOM 1364 C CA . ASP A 1 167 ? -10.134 10.678 18.803 1.00 89.44 167 ASP A CA 1
ATOM 1365 C C . ASP A 1 167 ? -10.511 9.192 18.910 1.00 89.44 167 ASP A C 1
ATOM 1367 O O . ASP A 1 167 ? -11.552 8.849 19.482 1.00 89.44 167 ASP A O 1
ATOM 1371 N N . PHE A 1 168 ? -9.645 8.285 18.445 1.00 87.19 168 PHE A N 1
ATOM 1372 C CA . PHE A 1 168 ? -9.944 6.855 18.383 1.00 87.19 168 PHE A CA 1
ATOM 1373 C C . PHE A 1 168 ? -10.402 6.285 19.731 1.00 87.19 168 PHE A C 1
ATOM 1375 O O . PHE A 1 168 ? -11.358 5.523 19.787 1.00 87.19 168 PHE A O 1
ATOM 1382 N N . GLN A 1 169 ? -9.781 6.695 20.842 1.00 83.44 169 GLN A N 1
ATOM 1383 C CA . GLN A 1 169 ? -10.161 6.231 22.184 1.00 83.44 169 GLN A CA 1
ATOM 1384 C C . GLN A 1 169 ? -11.586 6.642 22.588 1.00 83.44 169 GLN A C 1
ATOM 1386 O O . GLN A 1 169 ? -12.257 5.918 23.323 1.00 83.44 169 GLN A O 1
ATOM 1391 N N . ARG A 1 170 ? -12.051 7.814 22.140 1.00 84.94 170 ARG A N 1
ATOM 1392 C CA . ARG A 1 170 ? -13.419 8.285 22.397 1.00 84.94 170 ARG A CA 1
ATOM 1393 C C . ARG A 1 170 ? -14.410 7.522 21.527 1.00 84.94 170 ARG A C 1
ATOM 1395 O O . ARG A 1 170 ? -15.430 7.071 22.040 1.00 84.94 170 ARG A O 1
ATOM 1402 N N . ILE A 1 171 ? -14.076 7.330 20.249 1.00 84.00 171 ILE A N 1
ATOM 1403 C CA . ILE A 1 171 ? -14.867 6.532 19.302 1.00 84.00 171 ILE A CA 1
ATOM 1404 C C . ILE A 1 171 ? -14.991 5.088 19.808 1.00 84.00 171 ILE A C 1
ATOM 1406 O O . ILE A 1 171 ? -16.087 4.529 19.823 1.00 84.00 171 ILE A O 1
ATOM 1410 N N . ASP A 1 172 ? -13.900 4.511 20.314 1.00 83.56 172 ASP A N 1
ATOM 1411 C CA . ASP A 1 172 ? -13.881 3.154 20.854 1.00 83.56 172 ASP A CA 1
ATOM 1412 C C . ASP A 1 172 ? -14.843 2.996 22.034 1.00 83.56 172 ASP A C 1
ATOM 1414 O O . ASP A 1 172 ? -15.685 2.103 22.035 1.00 83.56 172 ASP A O 1
ATOM 1418 N N . LYS A 1 173 ? -14.811 3.922 22.996 1.00 84.19 173 LYS A N 1
ATOM 1419 C CA . LYS A 1 173 ? -15.693 3.872 24.172 1.00 84.19 173 LYS A CA 1
ATOM 1420 C C . LYS A 1 173 ? -17.163 4.151 23.849 1.00 84.19 173 LYS A C 1
ATOM 1422 O O . LYS A 1 173 ? -18.039 3.491 24.400 1.00 84.19 173 LYS A O 1
ATOM 1427 N N . LEU A 1 174 ? -17.445 5.143 23.002 1.00 84.19 174 LEU A N 1
ATOM 1428 C CA . LEU A 1 174 ? -18.810 5.635 22.771 1.00 84.19 174 LEU A CA 1
ATOM 1429 C C . LEU A 1 174 ? -19.577 4.847 21.704 1.00 84.19 174 LEU A C 1
ATOM 1431 O O . LEU A 1 174 ? -20.802 4.749 21.791 1.00 84.19 174 LEU A O 1
ATOM 1435 N N . LEU A 1 175 ? -18.873 4.313 20.704 1.00 79.62 175 LEU A N 1
ATOM 1436 C CA . LEU A 1 175 ? -19.471 3.651 19.543 1.00 79.62 175 LEU A CA 1
ATOM 1437 C C . LEU A 1 175 ? -19.090 2.173 19.479 1.00 79.62 175 LEU A C 1
ATOM 1439 O O . LEU A 1 175 ? -19.975 1.327 19.412 1.00 79.62 175 LEU A O 1
ATOM 1443 N N . ILE A 1 176 ? -17.797 1.845 19.527 1.00 80.69 176 ILE A N 1
ATOM 1444 C CA . ILE A 1 176 ? -17.335 0.474 19.253 1.00 80.69 176 ILE A CA 1
ATOM 1445 C C . ILE A 1 176 ? -17.709 -0.462 20.407 1.00 80.69 176 ILE A C 1
ATOM 1447 O O . ILE A 1 176 ? -18.420 -1.438 20.202 1.00 80.69 176 ILE A O 1
ATOM 1451 N N . ARG A 1 177 ? -17.299 -0.139 21.638 1.00 83.12 177 ARG A N 1
ATOM 1452 C CA . ARG A 1 177 ? -17.543 -0.963 22.834 1.00 83.12 177 ARG A CA 1
ATOM 1453 C C . ARG A 1 177 ? -18.983 -0.899 23.333 1.00 83.12 177 ARG A C 1
ATOM 1455 O O . ARG A 1 177 ? -19.424 -1.818 24.014 1.00 83.12 1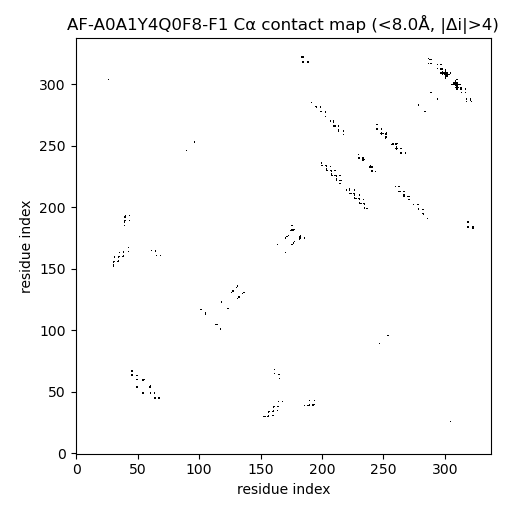77 ARG A O 1
ATOM 1462 N N . LYS A 1 178 ? -19.728 0.153 22.977 1.00 81.38 178 LYS A N 1
ATOM 1463 C CA . LYS A 1 178 ? -21.147 0.295 23.335 1.00 81.38 178 LYS A CA 1
ATOM 1464 C C . LYS A 1 178 ? -22.039 -0.704 22.592 1.00 81.38 178 LYS A C 1
ATOM 1466 O O . LYS A 1 178 ? -23.044 -1.141 23.145 1.00 81.38 178 LYS A O 1
ATOM 1471 N N . TYR A 1 179 ? -21.682 -1.065 21.358 1.00 79.19 179 TYR A N 1
ATOM 1472 C CA . TYR A 1 179 ? -22.464 -1.981 20.531 1.00 79.19 179 TYR A CA 1
ATOM 1473 C C . TYR A 1 179 ? -21.667 -3.267 20.255 1.00 79.19 179 TYR A C 1
ATOM 1475 O O . TYR A 1 179 ? -20.718 -3.234 19.470 1.00 79.19 179 TYR A O 1
ATOM 1483 N N . PRO A 1 180 ? -22.057 -4.425 20.824 1.00 73.25 180 PRO A N 1
ATOM 1484 C CA . PRO A 1 180 ? -21.251 -5.652 20.768 1.00 73.25 180 PRO A CA 1
ATOM 1485 C C . PRO A 1 180 ? -21.001 -6.134 19.333 1.00 73.25 180 PRO A C 1
ATOM 1487 O O . PRO A 1 180 ? -19.902 -6.573 19.002 1.00 73.25 180 PRO A O 1
ATOM 1490 N N . MET A 1 181 ? -21.987 -5.964 18.447 1.00 67.12 181 MET A N 1
ATOM 1491 C CA . MET A 1 181 ? -21.858 -6.301 17.027 1.00 67.12 181 MET A CA 1
ATOM 1492 C C . MET A 1 181 ? -20.804 -5.438 16.312 1.00 67.12 181 MET A C 1
ATOM 1494 O O . MET A 1 181 ? -20.053 -5.946 15.484 1.00 67.12 181 MET A O 1
ATOM 1498 N N . VAL A 1 182 ? -20.715 -4.146 16.648 1.00 71.00 182 VAL A N 1
ATOM 1499 C CA . VAL A 1 182 ? -19.726 -3.218 16.071 1.00 71.00 182 VAL A CA 1
ATOM 1500 C C . VAL A 1 182 ? -18.331 -3.533 16.607 1.00 71.00 182 VAL A C 1
ATOM 1502 O O . VAL A 1 182 ? -17.382 -3.584 15.828 1.00 71.00 182 VAL A O 1
ATOM 1505 N N . SER A 1 183 ? -18.211 -3.819 17.908 1.00 74.44 183 SER A N 1
ATOM 1506 C CA . SER A 1 183 ? -16.951 -4.260 18.517 1.00 74.44 183 SER A CA 1
ATOM 1507 C C . SER A 1 183 ? -16.393 -5.507 17.842 1.00 74.44 183 SER A C 1
ATOM 1509 O O . SER A 1 183 ? -15.221 -5.522 17.480 1.00 74.44 183 SER A O 1
ATOM 1511 N N . LEU A 1 184 ? -17.231 -6.523 17.618 1.00 69.50 184 LEU A N 1
ATOM 1512 C CA . LEU A 1 184 ? -16.823 -7.765 16.960 1.00 69.50 184 LEU A CA 1
ATOM 1513 C C . LEU A 1 184 ? -16.316 -7.522 15.536 1.00 69.50 184 LEU A C 1
ATOM 1515 O O . LEU A 1 184 ? -15.287 -8.077 15.156 1.00 69.50 184 LEU A O 1
ATOM 1519 N N . VAL A 1 185 ? -16.999 -6.675 14.756 1.00 69.25 185 VAL A N 1
ATOM 1520 C CA . VAL A 1 185 ? -16.573 -6.318 13.391 1.00 69.25 185 VAL A CA 1
ATOM 1521 C C . VAL A 1 185 ? -15.208 -5.641 13.417 1.00 69.25 185 VAL A C 1
ATOM 1523 O O . VAL A 1 185 ? -14.312 -6.033 12.670 1.00 69.25 185 VAL A O 1
ATOM 1526 N N . VAL A 1 186 ? -15.045 -4.627 14.269 1.00 73.94 186 VAL A N 1
ATOM 1527 C CA . VAL A 1 186 ? -13.813 -3.838 14.353 1.00 73.94 186 VAL A CA 1
ATOM 1528 C C . VAL A 1 186 ? -12.643 -4.699 14.823 1.00 73.94 186 VAL A C 1
ATOM 1530 O O . VAL A 1 186 ? -11.584 -4.656 14.201 1.00 73.94 186 VAL A O 1
ATOM 1533 N N . ASP A 1 187 ? -12.832 -5.501 15.871 1.00 76.62 187 ASP A N 1
ATOM 1534 C CA . ASP A 1 187 ? -11.783 -6.362 16.423 1.00 76.62 187 ASP A CA 1
ATOM 1535 C C . ASP A 1 187 ? -11.385 -7.455 15.404 1.00 76.62 187 ASP A C 1
ATOM 1537 O O . ASP A 1 187 ? -10.204 -7.595 15.090 1.00 76.62 187 ASP A O 1
ATOM 1541 N N . THR A 1 188 ? -12.356 -8.117 14.756 1.00 69.69 188 THR A N 1
ATOM 1542 C CA . THR A 1 188 ? -12.083 -9.108 13.691 1.00 69.69 188 THR A CA 1
ATOM 1543 C C . THR A 1 188 ? -11.341 -8.479 12.511 1.00 69.69 188 THR A C 1
ATOM 1545 O O . THR A 1 188 ? -10.402 -9.062 11.973 1.00 69.69 188 THR A O 1
ATOM 1548 N N . THR A 1 189 ? -11.738 -7.273 12.102 1.00 71.00 189 THR A N 1
ATOM 1549 C CA . THR A 1 189 ? -11.102 -6.574 10.979 1.00 71.00 189 THR A CA 1
ATOM 1550 C C . THR A 1 189 ? -9.656 -6.214 11.317 1.00 71.00 189 THR A C 1
ATOM 1552 O O . THR A 1 189 ? -8.760 -6.469 10.514 1.00 71.00 189 THR A O 1
ATOM 1555 N N . LYS A 1 190 ? -9.394 -5.702 12.527 1.00 74.50 190 LYS A N 1
ATOM 1556 C CA . LYS A 1 190 ? -8.028 -5.434 13.004 1.00 74.50 190 LYS A CA 1
ATOM 1557 C C . LYS A 1 190 ? -7.169 -6.693 13.042 1.00 74.50 190 LYS A C 1
ATOM 1559 O O . LYS A 1 190 ? -6.006 -6.630 12.648 1.00 74.50 190 LYS A O 1
ATOM 1564 N N . ASP A 1 191 ? -7.724 -7.821 13.477 1.00 73.00 191 ASP A N 1
ATOM 1565 C CA . ASP A 1 191 ? -7.002 -9.094 13.509 1.00 73.00 191 ASP A CA 1
ATOM 1566 C C . ASP A 1 191 ? -6.650 -9.579 12.101 1.00 73.00 191 ASP A C 1
ATOM 1568 O O . ASP A 1 191 ? -5.510 -9.978 11.855 1.00 73.00 191 ASP A O 1
ATOM 1572 N N . VAL A 1 192 ? -7.586 -9.477 11.150 1.00 73.75 192 VAL A N 1
ATOM 1573 C CA . VAL A 1 192 ? -7.337 -9.792 9.736 1.00 73.75 192 VAL A CA 1
ATOM 1574 C C . VAL A 1 192 ? -6.223 -8.907 9.182 1.00 73.75 192 VAL A C 1
ATOM 1576 O O . VAL A 1 192 ? -5.227 -9.436 8.693 1.00 73.75 192 VAL A O 1
ATOM 1579 N N . PHE A 1 193 ? -6.320 -7.582 9.324 1.00 72.38 193 PHE A N 1
ATOM 1580 C CA . PHE A 1 193 ? -5.284 -6.667 8.834 1.00 72.38 193 PHE A CA 1
ATOM 1581 C C . PHE A 1 193 ? -3.938 -6.879 9.530 1.00 72.38 193 PHE A C 1
ATOM 1583 O O . PHE A 1 193 ? -2.901 -6.859 8.870 1.00 72.38 193 PHE A O 1
ATOM 1590 N N . SER A 1 194 ? -3.917 -7.142 10.841 1.00 72.56 194 SER A N 1
ATOM 1591 C CA . SER A 1 194 ? -2.667 -7.423 11.553 1.00 72.56 194 SER A CA 1
ATOM 1592 C C . SER A 1 194 ? -2.043 -8.749 11.120 1.00 72.56 194 SER A C 1
ATOM 1594 O O . SER A 1 194 ? -0.816 -8.850 11.125 1.00 72.56 194 SER A O 1
ATOM 1596 N N . ASN A 1 195 ? -2.841 -9.767 10.799 1.00 75.19 195 ASN A N 1
ATOM 1597 C CA . ASN A 1 195 ? -2.338 -11.044 10.299 1.00 75.19 195 ASN A CA 1
ATOM 1598 C C . ASN A 1 195 ? -1.852 -10.918 8.854 1.00 75.19 195 ASN A C 1
ATOM 1600 O O . ASN A 1 195 ? -0.776 -11.423 8.543 1.00 75.19 195 ASN A O 1
ATOM 1604 N N . MET A 1 196 ? -2.566 -10.166 8.011 1.00 77.88 196 MET A N 1
ATOM 1605 C CA . MET A 1 196 ? -2.118 -9.824 6.659 1.00 77.88 196 MET A CA 1
ATOM 1606 C C . MET A 1 196 ? -0.800 -9.050 6.695 1.00 77.88 196 MET A C 1
ATOM 1608 O O . MET A 1 196 ? 0.141 -9.437 6.016 1.00 77.88 196 MET A O 1
ATOM 1612 N N . PHE A 1 197 ? -0.676 -8.024 7.541 1.00 78.94 197 PHE A N 1
ATOM 1613 C CA . PHE A 1 197 ? 0.570 -7.265 7.685 1.00 78.94 197 PHE A CA 1
ATOM 1614 C C . PHE A 1 197 ? 1.748 -8.174 8.061 1.00 78.94 197 PHE A C 1
ATOM 1616 O O . PHE A 1 197 ? 2.815 -8.084 7.462 1.00 78.94 197 PHE A O 1
ATOM 1623 N N . LYS A 1 198 ? 1.557 -9.093 9.022 1.00 80.50 198 LYS A N 1
ATOM 1624 C CA . LYS A 1 198 ? 2.583 -10.085 9.390 1.00 80.50 198 LYS A CA 1
ATOM 1625 C C . LYS A 1 198 ? 2.932 -11.006 8.220 1.00 80.50 198 LYS A C 1
ATOM 1627 O O . LYS A 1 198 ? 4.109 -11.275 8.008 1.00 80.50 198 LYS A O 1
ATOM 1632 N N . ALA A 1 199 ? 1.932 -11.479 7.476 1.00 83.75 199 ALA A N 1
ATOM 1633 C CA . ALA A 1 199 ? 2.132 -12.330 6.309 1.00 83.75 199 ALA A CA 1
ATOM 1634 C C . ALA A 1 199 ? 2.961 -11.616 5.232 1.00 83.75 199 ALA A C 1
ATOM 1636 O O . ALA A 1 199 ? 3.995 -12.138 4.827 1.00 83.75 199 ALA A O 1
ATOM 1637 N N . TYR A 1 200 ? 2.571 -10.400 4.839 1.00 84.69 200 TYR A N 1
ATOM 1638 C CA . TYR A 1 200 ? 3.300 -9.612 3.842 1.00 84.69 200 TYR A CA 1
ATOM 1639 C C . TYR A 1 200 ? 4.690 -9.195 4.320 1.00 84.69 200 TYR A C 1
ATOM 1641 O O . TYR A 1 200 ? 5.615 -9.170 3.520 1.00 84.69 200 TYR A O 1
ATOM 1649 N N . PHE A 1 201 ? 4.882 -8.945 5.618 1.00 85.38 201 PHE A N 1
ATOM 1650 C CA . PHE A 1 201 ? 6.216 -8.690 6.162 1.00 85.38 201 PHE A CA 1
ATOM 1651 C C . PHE A 1 201 ? 7.127 -9.922 6.046 1.00 85.38 201 PHE A C 1
ATOM 1653 O O . PHE A 1 201 ? 8.289 -9.793 5.673 1.00 85.38 201 PHE A O 1
ATOM 1660 N N . ILE A 1 202 ? 6.609 -11.125 6.319 1.00 87.00 202 ILE A N 1
ATOM 1661 C CA . ILE A 1 202 ? 7.363 -12.374 6.127 1.00 87.00 202 ILE A CA 1
ATOM 1662 C C . ILE A 1 202 ? 7.692 -12.575 4.644 1.00 87.00 202 ILE A C 1
ATOM 1664 O O . ILE A 1 202 ? 8.838 -12.879 4.324 1.00 87.00 202 ILE A O 1
ATOM 1668 N N . ILE A 1 203 ? 6.716 -12.374 3.751 1.00 88.88 203 ILE A N 1
ATOM 1669 C CA . ILE A 1 203 ? 6.917 -12.482 2.298 1.00 88.88 203 ILE A CA 1
ATOM 1670 C C . ILE A 1 203 ? 7.996 -11.496 1.843 1.00 88.88 203 ILE A C 1
ATOM 1672 O O . ILE A 1 203 ? 8.947 -11.923 1.207 1.00 88.88 203 ILE A O 1
ATOM 1676 N N . MET A 1 204 ? 7.926 -10.231 2.265 1.00 89.94 204 MET A N 1
ATOM 1677 C CA . MET A 1 204 ? 8.929 -9.201 1.971 1.00 89.94 204 MET A CA 1
ATOM 1678 C C . MET A 1 204 ? 10.348 -9.616 2.388 1.00 89.94 204 MET A C 1
ATOM 1680 O O . MET A 1 204 ? 11.313 -9.398 1.660 1.00 89.94 204 MET A O 1
ATOM 1684 N N . VAL A 1 205 ? 10.502 -10.206 3.576 1.00 91.19 205 VAL A N 1
ATOM 1685 C CA . VAL A 1 205 ? 11.814 -10.677 4.044 1.00 91.19 205 VAL A CA 1
ATOM 1686 C C . VAL A 1 205 ? 12.313 -11.834 3.176 1.00 91.19 205 VAL A C 1
ATOM 1688 O O . VAL A 1 205 ? 13.489 -11.863 2.822 1.00 91.19 205 VAL A O 1
ATOM 1691 N N . VAL A 1 206 ? 11.436 -12.769 2.804 1.00 92.69 206 VAL A N 1
ATOM 1692 C CA . VAL A 1 206 ? 11.787 -13.873 1.898 1.00 92.69 206 VAL A CA 1
ATOM 1693 C C . VAL A 1 206 ? 12.198 -13.338 0.525 1.00 92.69 206 VAL A C 1
ATOM 1695 O O . VAL A 1 206 ? 13.272 -13.696 0.041 1.00 92.69 206 VAL A O 1
ATOM 1698 N N . THR A 1 207 ? 11.418 -12.424 -0.059 1.00 92.19 207 THR A N 1
ATOM 1699 C CA . THR A 1 207 ? 11.712 -11.850 -1.377 1.00 92.19 207 THR A CA 1
ATOM 1700 C C . THR A 1 207 ? 12.994 -11.023 -1.372 1.00 92.19 207 THR A C 1
ATOM 1702 O O . THR A 1 207 ? 13.763 -11.090 -2.330 1.00 92.19 207 THR A O 1
ATOM 1705 N N . PHE A 1 208 ? 13.317 -10.333 -0.272 1.00 93.31 208 PHE A N 1
ATOM 1706 C CA . PHE A 1 208 ? 14.622 -9.688 -0.095 1.00 93.31 208 PHE A CA 1
ATOM 1707 C C . PHE A 1 208 ? 15.787 -10.678 -0.221 1.00 93.31 208 PHE A C 1
ATOM 1709 O O . PHE A 1 208 ? 16.745 -10.403 -0.945 1.00 93.31 208 PHE A O 1
ATOM 1716 N N . PHE A 1 209 ? 15.723 -11.825 0.461 1.00 94.38 209 PHE A N 1
ATOM 1717 C CA . PHE A 1 209 ? 16.794 -12.823 0.397 1.00 94.38 209 PHE A CA 1
ATOM 1718 C C . PHE A 1 209 ? 16.902 -13.463 -0.988 1.00 94.38 209 PHE A C 1
ATOM 1720 O O . PHE A 1 209 ? 18.014 -13.628 -1.489 1.00 94.38 209 PHE A O 1
ATOM 1727 N N . GLU A 1 210 ? 15.775 -13.771 -1.630 1.00 94.00 210 GLU A N 1
ATOM 1728 C CA . GLU A 1 210 ? 15.744 -14.299 -2.999 1.00 94.00 210 GLU A CA 1
ATOM 1729 C C . GLU A 1 210 ? 16.398 -13.325 -3.990 1.00 94.00 210 GLU A C 1
ATOM 1731 O O . GLU A 1 210 ? 17.263 -13.720 -4.776 1.00 94.00 210 GLU A O 1
ATOM 1736 N N . LEU A 1 211 ? 16.054 -12.037 -3.898 1.00 93.00 211 LEU A N 1
ATOM 1737 C CA . LEU A 1 211 ? 16.638 -10.984 -4.724 1.00 93.00 211 LEU A CA 1
ATOM 1738 C C . LEU A 1 211 ? 18.116 -10.773 -4.440 1.00 93.00 211 LEU A C 1
ATOM 1740 O O . LEU A 1 211 ? 18.909 -10.673 -5.372 1.00 93.00 211 LEU A O 1
ATOM 1744 N N . TRP A 1 212 ? 18.506 -10.713 -3.169 1.00 92.00 212 TRP A N 1
ATOM 1745 C CA . TRP A 1 212 ? 19.894 -10.485 -2.797 1.00 92.00 212 TRP A CA 1
ATOM 1746 C C . TRP A 1 212 ? 20.798 -11.619 -3.290 1.00 92.00 212 TRP A C 1
ATOM 1748 O O . TRP A 1 212 ? 21.827 -11.351 -3.912 1.00 92.00 212 TRP A O 1
ATOM 1758 N N . ILE A 1 213 ? 20.387 -12.877 -3.093 1.00 93.31 213 ILE A N 1
ATOM 1759 C CA . ILE A 1 213 ? 21.114 -14.053 -3.589 1.00 93.31 213 ILE A CA 1
ATOM 1760 C C . ILE A 1 213 ? 21.157 -14.042 -5.121 1.00 93.31 213 ILE A C 1
ATOM 1762 O O . ILE A 1 213 ? 22.225 -14.222 -5.706 1.00 93.31 213 ILE A O 1
ATOM 1766 N N . GLY A 1 214 ? 20.027 -13.776 -5.780 1.00 92.38 214 GLY A N 1
ATOM 1767 C CA . GLY A 1 214 ? 19.958 -13.691 -7.237 1.00 92.38 214 GLY A CA 1
ATOM 1768 C C . GLY A 1 214 ? 20.888 -12.618 -7.813 1.00 92.38 214 GLY A C 1
ATOM 1769 O O . GLY A 1 214 ? 21.678 -12.885 -8.720 1.00 92.38 214 GLY A O 1
ATOM 1770 N N . PHE A 1 215 ? 20.871 -11.416 -7.239 1.00 91.50 215 PHE A N 1
ATOM 1771 C CA . PHE A 1 215 ? 21.718 -10.302 -7.666 1.00 91.50 215 PHE A CA 1
ATOM 1772 C C . PHE A 1 215 ? 23.202 -10.533 -7.373 1.00 91.50 215 PHE A C 1
ATOM 1774 O O . PHE A 1 215 ? 24.045 -10.103 -8.164 1.00 91.50 215 PHE A O 1
ATOM 1781 N N . LEU A 1 216 ? 23.535 -11.238 -6.286 1.00 90.38 216 LEU A N 1
ATOM 1782 C CA . LEU A 1 216 ? 24.905 -11.671 -6.005 1.00 90.38 216 LEU A CA 1
ATOM 1783 C C . LEU A 1 216 ? 25.423 -12.645 -7.068 1.00 90.38 216 LEU A C 1
ATOM 1785 O O . LEU A 1 216 ? 26.542 -12.472 -7.550 1.00 90.38 216 LEU A O 1
ATOM 1789 N N . ILE A 1 217 ? 24.613 -13.629 -7.475 1.00 91.69 217 ILE A N 1
ATOM 1790 C CA . ILE A 1 217 ? 24.979 -14.590 -8.532 1.00 91.69 217 ILE A CA 1
ATOM 1791 C C . ILE A 1 217 ? 25.215 -13.863 -9.862 1.00 91.69 217 ILE A C 1
ATOM 1793 O O . ILE A 1 217 ? 26.169 -14.163 -10.580 1.00 91.69 217 ILE A O 1
ATOM 1797 N N . MET A 1 218 ? 24.391 -12.858 -10.161 1.00 87.81 218 MET A N 1
ATOM 1798 C CA . MET A 1 218 ? 24.521 -12.018 -11.354 1.00 87.81 218 MET A CA 1
ATOM 1799 C C . MET A 1 218 ? 25.642 -10.970 -11.263 1.00 87.81 218 MET A C 1
ATOM 1801 O O . MET A 1 218 ? 25.873 -10.252 -12.234 1.00 87.81 218 MET A O 1
ATOM 1805 N N . LYS A 1 219 ? 26.343 -10.881 -10.122 1.00 87.06 219 LYS A N 1
ATOM 1806 C CA . LYS A 1 219 ? 27.403 -9.898 -9.840 1.00 87.06 219 LYS A CA 1
ATOM 1807 C C . LYS A 1 219 ? 26.962 -8.446 -10.064 1.00 87.06 219 LYS A C 1
ATOM 1809 O O . LYS A 1 219 ? 27.738 -7.627 -10.549 1.00 87.06 219 LYS A O 1
ATOM 1814 N N . LEU A 1 220 ? 25.717 -8.127 -9.711 1.00 83.19 220 LEU A N 1
ATOM 1815 C CA . LEU A 1 220 ? 25.216 -6.756 -9.772 1.00 83.19 220 LEU A CA 1
ATOM 1816 C C . LEU A 1 220 ? 25.857 -5.905 -8.669 1.00 83.19 220 LEU A C 1
ATOM 1818 O O . LEU A 1 220 ? 25.886 -6.291 -7.494 1.00 83.19 220 LEU A O 1
ATOM 1822 N N . GLU A 1 221 ? 26.339 -4.724 -9.050 1.00 77.38 221 GLU A N 1
ATOM 1823 C CA . GLU A 1 221 ? 26.795 -3.710 -8.103 1.00 77.38 221 GLU A CA 1
ATOM 1824 C C . GLU A 1 221 ? 25.627 -3.275 -7.207 1.00 77.38 221 GLU A C 1
ATOM 1826 O O . GLU A 1 221 ? 24.483 -3.176 -7.651 1.00 77.38 221 GLU A O 1
ATOM 1831 N N . HIS A 1 222 ? 25.902 -3.045 -5.921 1.00 78.44 222 HIS A N 1
ATOM 1832 C CA . HIS A 1 222 ? 24.887 -2.650 -4.935 1.00 78.44 222 HIS A CA 1
ATOM 1833 C C . HIS A 1 222 ? 23.696 -3.624 -4.797 1.00 78.44 222 HIS A C 1
ATOM 1835 O O . HIS A 1 222 ? 22.590 -3.213 -4.441 1.00 78.44 222 HIS A O 1
ATOM 1841 N N . SER A 1 223 ? 23.929 -4.924 -5.004 1.00 81.75 223 SER A N 1
ATOM 1842 C CA . SER A 1 223 ? 22.931 -6.004 -4.897 1.00 81.75 223 SER A CA 1
ATOM 1843 C C . SER A 1 223 ? 22.068 -5.950 -3.627 1.00 81.75 223 SER A C 1
ATOM 1845 O O . SER A 1 223 ? 20.855 -6.116 -3.710 1.00 81.75 223 SER A O 1
ATOM 1847 N N . VAL A 1 224 ? 22.652 -5.642 -2.464 1.00 82.06 224 VAL A N 1
ATOM 1848 C CA . VAL A 1 224 ? 21.910 -5.481 -1.193 1.00 82.06 224 VAL A CA 1
ATOM 1849 C C . VAL A 1 224 ? 20.919 -4.314 -1.251 1.00 82.06 224 VAL A C 1
ATOM 1851 O O . VAL A 1 224 ? 19.777 -4.442 -0.814 1.00 82.06 224 VAL A O 1
ATOM 1854 N N . VAL A 1 225 ? 21.347 -3.167 -1.784 1.00 75.69 225 VAL A N 1
ATOM 1855 C CA . VAL A 1 225 ? 20.533 -1.942 -1.825 1.00 75.69 225 VAL A CA 1
ATOM 1856 C C . VAL A 1 225 ? 19.371 -2.120 -2.798 1.00 75.69 225 VAL A C 1
ATOM 1858 O O . VAL A 1 225 ? 18.230 -1.829 -2.446 1.00 75.69 225 VAL A O 1
ATOM 1861 N N . LEU A 1 226 ? 19.646 -2.664 -3.988 1.00 80.44 226 LEU A N 1
ATOM 1862 C CA . LEU A 1 226 ? 18.625 -2.961 -4.994 1.00 80.44 226 LEU A CA 1
ATOM 1863 C C . LEU A 1 226 ? 17.597 -3.972 -4.474 1.00 80.44 226 LEU A C 1
ATOM 1865 O O . LEU A 1 226 ? 16.398 -3.738 -4.605 1.00 80.44 226 LEU A O 1
ATOM 1869 N N . ALA A 1 227 ? 18.049 -5.056 -3.836 1.00 86.38 227 ALA A N 1
ATOM 1870 C CA . ALA A 1 227 ? 17.156 -6.050 -3.246 1.00 86.38 227 ALA A CA 1
ATOM 1871 C C . ALA A 1 227 ? 16.264 -5.440 -2.153 1.00 86.38 227 ALA A C 1
ATOM 1873 O O . ALA A 1 227 ? 15.072 -5.726 -2.110 1.00 86.38 227 ALA A O 1
ATOM 1874 N N . CYS A 1 228 ? 16.817 -4.563 -1.306 1.00 83.44 228 CYS A N 1
ATOM 1875 C CA . CYS A 1 228 ? 16.073 -3.897 -0.236 1.00 83.44 228 CYS A CA 1
ATOM 1876 C C . CYS A 1 228 ? 14.962 -2.999 -0.788 1.00 83.44 228 CYS A C 1
ATOM 1878 O O . CYS A 1 228 ? 13.815 -3.103 -0.360 1.00 83.44 228 CYS A O 1
ATOM 1880 N N . ILE A 1 229 ? 15.283 -2.161 -1.779 1.00 78.75 229 ILE A N 1
ATOM 1881 C CA . ILE A 1 229 ? 14.301 -1.277 -2.415 1.00 78.75 229 ILE A CA 1
ATOM 1882 C C . ILE A 1 229 ? 13.174 -2.115 -3.020 1.00 78.75 229 ILE A C 1
ATOM 1884 O O . ILE A 1 229 ? 12.012 -1.901 -2.691 1.00 78.75 229 ILE A O 1
ATOM 1888 N N . ILE A 1 230 ? 13.508 -3.105 -3.849 1.00 84.62 230 ILE A N 1
ATOM 1889 C CA . ILE A 1 230 ? 12.509 -3.918 -4.550 1.00 84.62 230 ILE A CA 1
ATOM 1890 C C . ILE A 1 230 ? 11.636 -4.710 -3.566 1.00 84.62 230 ILE A C 1
ATOM 1892 O O . ILE A 1 230 ? 10.421 -4.757 -3.742 1.00 84.62 230 ILE A O 1
ATOM 1896 N N . ALA A 1 231 ? 12.218 -5.276 -2.506 1.00 86.06 231 ALA A N 1
ATOM 1897 C CA . ALA A 1 231 ? 11.459 -5.984 -1.479 1.00 86.06 231 ALA A CA 1
ATOM 1898 C C . ALA A 1 231 ? 10.487 -5.053 -0.735 1.00 86.06 231 ALA A C 1
ATOM 1900 O O . ALA A 1 231 ? 9.329 -5.410 -0.540 1.00 86.06 231 ALA A O 1
ATOM 1901 N N . ILE A 1 232 ? 10.903 -3.830 -0.382 1.00 80.25 232 ILE A N 1
ATOM 1902 C CA . ILE A 1 232 ? 10.005 -2.842 0.243 1.00 80.25 232 ILE A CA 1
ATOM 1903 C C . ILE A 1 232 ? 8.803 -2.539 -0.664 1.00 80.25 232 ILE A C 1
ATOM 1905 O O . ILE A 1 232 ? 7.683 -2.418 -0.171 1.00 80.25 232 ILE A O 1
ATOM 1909 N N . PHE A 1 233 ? 9.008 -2.453 -1.980 1.00 77.75 233 PHE A N 1
ATOM 1910 C CA . PHE A 1 233 ? 7.906 -2.298 -2.935 1.00 77.75 233 PHE A CA 1
ATOM 1911 C C . PHE A 1 233 ? 7.001 -3.540 -3.006 1.00 77.75 233 PHE A C 1
ATOM 1913 O O . PHE A 1 233 ? 5.790 -3.398 -3.167 1.00 77.75 233 PHE A O 1
ATOM 1920 N N . ASP A 1 234 ? 7.545 -4.744 -2.812 1.00 82.62 234 ASP A N 1
ATOM 1921 C CA . ASP A 1 234 ? 6.772 -5.993 -2.779 1.00 82.62 234 ASP A CA 1
ATOM 1922 C C . ASP A 1 234 ? 5.818 -6.105 -1.576 1.00 82.62 234 ASP A C 1
ATOM 1924 O O . ASP A 1 234 ? 4.829 -6.837 -1.629 1.00 82.62 234 ASP A O 1
ATOM 1928 N N . PHE A 1 235 ? 6.043 -5.315 -0.520 1.00 72.75 235 PHE A N 1
ATOM 1929 C CA . PHE A 1 235 ? 5.106 -5.184 0.599 1.00 72.75 235 PHE A CA 1
ATOM 1930 C C . PHE A 1 235 ? 3.717 -4.670 0.161 1.00 72.75 235 PHE A C 1
ATOM 1932 O O . PHE A 1 235 ? 2.730 -4.843 0.881 1.00 72.75 235 PHE A O 1
ATOM 1939 N N . LEU A 1 236 ? 3.613 -4.040 -1.017 1.00 68.00 236 LEU A N 1
ATOM 1940 C CA . LEU A 1 236 ? 2.348 -3.562 -1.569 1.00 68.00 236 LEU A CA 1
ATOM 1941 C C . LEU A 1 236 ? 1.563 -4.712 -2.228 1.00 68.00 236 LEU A C 1
ATOM 1943 O O . LEU A 1 236 ? 1.996 -5.228 -3.260 1.00 68.00 236 LEU A O 1
ATOM 1947 N N . PRO A 1 237 ? 0.357 -5.054 -1.733 1.00 57.16 237 PRO A N 1
ATOM 1948 C CA . PRO A 1 237 ? -0.391 -6.225 -2.198 1.00 57.16 237 PRO A CA 1
ATOM 1949 C C . PRO A 1 237 ? -0.862 -6.144 -3.660 1.00 57.16 237 PRO A C 1
ATOM 1951 O O . PRO A 1 237 ? -1.082 -7.179 -4.275 1.00 57.16 237 PRO A O 1
ATOM 1954 N N . VAL A 1 238 ? -1.040 -4.939 -4.222 1.00 54.19 238 VAL A N 1
ATOM 1955 C CA . VAL A 1 238 ? -1.607 -4.756 -5.577 1.00 54.19 238 VAL A CA 1
ATOM 1956 C C . VAL A 1 238 ? -0.539 -4.565 -6.657 1.00 54.19 238 VAL A C 1
ATOM 1958 O O . VAL A 1 238 ? -0.745 -4.994 -7.786 1.00 54.19 238 VAL A O 1
ATOM 1961 N N . PHE A 1 239 ? 0.579 -3.908 -6.334 1.00 63.19 239 PHE A N 1
ATOM 1962 C CA . PHE A 1 239 ? 1.563 -3.471 -7.336 1.00 63.19 239 PHE A CA 1
ATOM 1963 C C . PHE A 1 239 ? 2.917 -4.178 -7.221 1.00 63.19 239 PHE A C 1
ATOM 1965 O O . PHE A 1 239 ? 3.595 -4.305 -8.235 1.00 63.19 239 PHE A O 1
ATOM 1972 N N . GLY A 1 240 ? 3.245 -4.715 -6.040 1.00 71.88 240 GLY A N 1
ATOM 1973 C CA . GLY A 1 240 ? 4.256 -5.746 -5.817 1.00 71.88 240 GLY A CA 1
ATOM 1974 C C . GLY A 1 240 ? 5.633 -5.559 -6.466 1.00 71.88 240 GLY A C 1
ATOM 1975 O O . GLY A 1 240 ? 6.016 -4.506 -6.976 1.00 71.88 240 GLY A O 1
ATOM 1976 N N . ILE A 1 241 ? 6.387 -6.655 -6.468 1.00 83.75 241 ILE A N 1
ATOM 1977 C CA . ILE A 1 241 ? 7.642 -6.780 -7.212 1.00 83.75 241 ILE A CA 1
ATOM 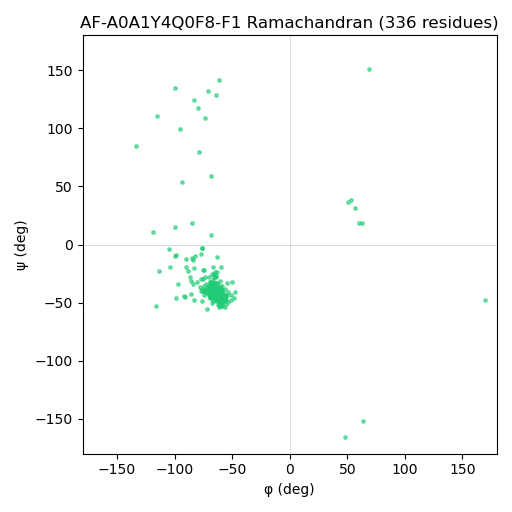1978 C C . ILE A 1 241 ? 7.464 -6.700 -8.738 1.00 83.75 241 ILE A C 1
ATOM 1980 O O . ILE A 1 241 ? 8.380 -6.287 -9.457 1.00 83.75 241 ILE A O 1
ATOM 1984 N N . ASP A 1 242 ? 6.281 -7.077 -9.229 1.00 82.69 242 ASP A N 1
ATOM 1985 C CA . ASP A 1 242 ? 5.937 -7.168 -10.651 1.00 82.69 242 ASP A CA 1
ATOM 1986 C C . ASP A 1 242 ? 6.165 -5.837 -11.370 1.00 82.69 242 ASP A C 1
ATOM 1988 O O . ASP A 1 242 ? 6.692 -5.796 -12.483 1.00 82.69 242 ASP A O 1
ATOM 1992 N N . MET A 1 243 ? 5.849 -4.736 -10.687 1.00 76.06 243 MET A N 1
ATOM 1993 C CA . MET A 1 243 ? 5.991 -3.386 -11.208 1.00 76.06 243 MET A CA 1
ATOM 1994 C C . MET A 1 243 ? 7.441 -2.986 -11.509 1.00 76.06 243 MET A C 1
ATOM 1996 O O . MET A 1 243 ? 7.669 -2.157 -12.386 1.00 76.06 243 MET A O 1
ATOM 2000 N N . ILE A 1 244 ? 8.424 -3.554 -10.806 1.00 82.12 244 ILE A N 1
ATOM 2001 C CA . ILE A 1 244 ? 9.841 -3.221 -11.009 1.00 82.12 244 ILE A CA 1
ATOM 2002 C C . ILE A 1 244 ? 10.517 -4.267 -11.895 1.00 82.12 244 ILE A C 1
ATOM 2004 O O . ILE A 1 244 ? 11.225 -3.918 -12.839 1.00 82.12 244 ILE A O 1
ATOM 2008 N N . MET A 1 245 ? 10.291 -5.553 -11.613 1.00 85.00 245 MET A N 1
ATOM 2009 C CA . MET A 1 245 ? 10.957 -6.651 -12.316 1.00 85.00 245 MET A CA 1
ATOM 2010 C C . MET A 1 245 ? 10.531 -6.753 -13.779 1.00 85.00 245 MET A C 1
ATOM 2012 O O . MET A 1 245 ? 11.398 -6.868 -14.644 1.00 85.00 245 MET A O 1
ATOM 2016 N N . ILE A 1 246 ? 9.228 -6.672 -14.080 1.00 84.31 246 ILE A N 1
ATOM 2017 C CA . ILE A 1 246 ? 8.738 -6.875 -15.451 1.00 84.31 246 ILE A CA 1
ATOM 2018 C C . ILE A 1 246 ? 9.303 -5.807 -16.401 1.00 84.31 246 ILE A C 1
ATOM 2020 O O . ILE A 1 246 ? 9.926 -6.193 -17.395 1.00 84.31 246 ILE A O 1
ATOM 2024 N N . PRO A 1 247 ? 9.193 -4.489 -16.121 1.00 75.31 247 PRO A N 1
ATOM 2025 C CA . PRO A 1 247 ? 9.783 -3.481 -16.999 1.00 75.31 247 PRO A CA 1
ATOM 2026 C C . PRO A 1 247 ? 11.302 -3.621 -17.110 1.00 75.31 247 PRO A C 1
ATOM 2028 O O . PRO A 1 247 ? 11.854 -3.464 -18.197 1.00 75.31 247 PRO A O 1
ATOM 2031 N N . TRP A 1 248 ? 11.991 -3.970 -16.019 1.00 80.38 248 TRP A N 1
ATOM 2032 C CA . TRP A 1 248 ? 13.443 -4.119 -16.038 1.00 80.38 248 TRP A CA 1
ATOM 2033 C C . TRP A 1 248 ? 13.897 -5.286 -16.928 1.00 80.38 248 TRP A C 1
ATOM 2035 O O . TRP A 1 248 ? 14.804 -5.112 -17.745 1.00 80.38 248 TRP A O 1
ATOM 2045 N N . ILE A 1 249 ? 13.229 -6.441 -16.843 1.00 84.06 249 ILE A N 1
ATOM 2046 C CA . ILE A 1 249 ? 13.465 -7.597 -17.722 1.00 84.06 249 ILE A CA 1
ATOM 2047 C C . ILE A 1 249 ? 13.247 -7.202 -19.184 1.00 84.06 249 ILE A C 1
ATOM 2049 O O . ILE A 1 249 ? 14.103 -7.471 -20.028 1.00 84.06 249 ILE A O 1
ATOM 2053 N N . VAL A 1 250 ? 12.130 -6.530 -19.473 1.00 77.50 250 VAL A N 1
ATOM 2054 C CA . VAL A 1 250 ? 11.749 -6.091 -20.821 1.00 77.50 250 VAL A CA 1
ATOM 2055 C C . VAL A 1 250 ? 12.801 -5.148 -21.411 1.00 77.50 250 VAL A C 1
ATOM 2057 O O . VAL A 1 250 ? 13.335 -5.413 -22.490 1.00 77.50 250 VAL A O 1
ATOM 2060 N N . ILE A 1 251 ? 13.177 -4.095 -20.681 1.00 72.50 251 ILE A N 1
ATOM 2061 C CA . ILE A 1 251 ? 14.199 -3.134 -21.119 1.00 72.50 251 ILE A CA 1
ATOM 2062 C C . ILE A 1 251 ? 15.532 -3.845 -21.384 1.00 72.50 251 ILE A C 1
ATOM 2064 O O . ILE A 1 251 ? 16.205 -3.564 -22.379 1.00 72.50 251 ILE A O 1
ATOM 2068 N N . CYS A 1 252 ? 15.929 -4.791 -20.530 1.00 77.56 252 CYS A N 1
ATOM 2069 C CA . CYS A 1 252 ? 17.193 -5.512 -20.691 1.00 77.56 252 CYS A CA 1
ATOM 2070 C C . CYS A 1 252 ? 17.174 -6.484 -21.876 1.00 77.56 252 CYS A C 1
ATOM 2072 O O . CYS A 1 252 ? 18.175 -6.596 -22.586 1.00 77.56 252 CYS A O 1
ATOM 2074 N N . ALA A 1 253 ? 16.039 -7.140 -22.130 1.00 78.19 253 ALA A N 1
ATOM 2075 C CA . ALA A 1 253 ? 15.867 -8.019 -23.282 1.00 78.19 253 ALA A CA 1
ATOM 2076 C C . ALA A 1 253 ? 16.016 -7.235 -24.593 1.00 78.19 253 ALA A C 1
ATOM 2078 O O . ALA A 1 253 ? 16.732 -7.660 -25.497 1.00 78.19 253 ALA A O 1
ATOM 2079 N N . PHE A 1 254 ? 15.416 -6.046 -24.667 1.00 69.75 254 PHE A N 1
ATOM 2080 C CA . PHE A 1 254 ? 15.437 -5.233 -25.880 1.00 69.75 254 PHE A CA 1
ATOM 2081 C C . PHE A 1 254 ? 16.698 -4.374 -26.067 1.00 69.75 254 PHE A C 1
ATOM 2083 O O . PHE A 1 254 ? 17.013 -3.988 -27.193 1.00 69.75 254 PHE A O 1
ATOM 2090 N N . THR A 1 255 ? 17.458 -4.093 -25.005 1.00 74.44 255 THR A N 1
ATOM 2091 C CA . THR A 1 255 ? 18.762 -3.395 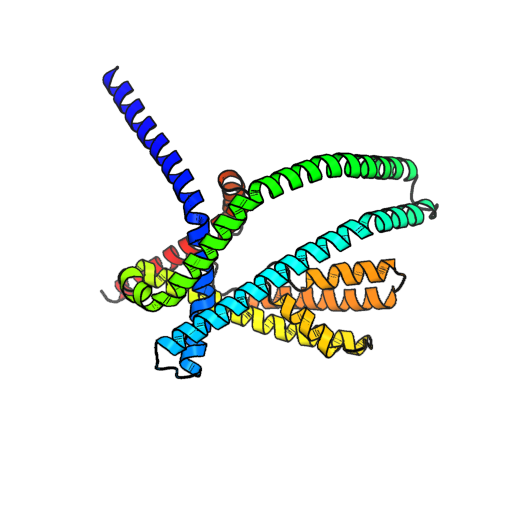-25.083 1.00 74.44 255 THR A CA 1
ATOM 2092 C C . THR A 1 255 ? 19.934 -4.339 -25.375 1.00 74.44 255 THR A C 1
ATOM 2094 O O . THR A 1 255 ? 21.093 -3.985 -25.161 1.00 74.44 255 THR A O 1
ATOM 2097 N N . ASN A 1 256 ? 19.647 -5.542 -25.887 1.00 76.31 256 ASN A N 1
ATOM 2098 C CA . ASN A 1 256 ? 20.622 -6.585 -26.217 1.00 76.31 256 ASN A CA 1
ATOM 2099 C C . ASN A 1 256 ? 21.415 -7.123 -25.005 1.00 76.31 256 ASN A C 1
ATOM 2101 O O . ASN A 1 256 ? 22.444 -7.779 -25.162 1.00 76.31 256 ASN A O 1
ATOM 2105 N N . LYS A 1 257 ? 20.920 -6.904 -23.777 1.00 80.69 257 LYS A N 1
ATOM 2106 C CA . LYS A 1 257 ? 21.484 -7.438 -22.525 1.00 80.69 257 LYS A CA 1
ATOM 2107 C C . LYS A 1 257 ? 20.797 -8.752 -22.138 1.00 80.69 257 LYS A C 1
ATOM 2109 O O . LYS A 1 257 ? 20.304 -8.911 -21.022 1.00 80.69 257 LYS A O 1
ATOM 2114 N N . ILE A 1 258 ? 20.781 -9.710 -23.067 1.00 85.12 258 ILE A N 1
ATOM 2115 C CA . ILE A 1 258 ? 19.999 -10.958 -22.968 1.00 85.12 258 ILE A CA 1
ATOM 2116 C C . ILE A 1 258 ? 20.384 -11.786 -21.732 1.00 85.12 258 ILE A C 1
ATOM 2118 O O . ILE A 1 258 ? 19.509 -12.299 -21.042 1.00 85.12 258 ILE A O 1
ATOM 2122 N N . SER A 1 259 ? 21.679 -11.865 -21.404 1.00 86.62 259 SER A N 1
ATOM 2123 C CA . SER A 1 259 ? 22.166 -12.588 -20.216 1.00 86.62 259 SER A CA 1
ATOM 2124 C C . SER A 1 259 ? 21.577 -12.032 -18.911 1.00 86.62 259 SER A C 1
ATOM 2126 O O . SER A 1 259 ? 21.113 -12.782 -18.053 1.00 86.62 259 SER A O 1
ATOM 2128 N N . LEU A 1 260 ? 21.511 -10.702 -18.793 1.00 86.94 260 LEU A N 1
ATOM 2129 C CA . LEU A 1 260 ? 20.946 -10.035 -17.623 1.00 86.94 260 LEU A CA 1
ATOM 2130 C C . LEU A 1 260 ? 19.416 -10.166 -17.587 1.00 86.94 260 LEU A C 1
ATOM 2132 O O . LEU A 1 260 ? 18.855 -10.420 -16.526 1.00 86.94 260 LEU A O 1
ATOM 2136 N N . ALA A 1 261 ? 18.746 -10.070 -18.738 1.00 88.06 261 ALA A N 1
ATOM 2137 C CA . ALA A 1 261 ? 17.301 -10.276 -18.834 1.00 88.06 261 ALA A CA 1
ATOM 2138 C C . ALA A 1 261 ? 16.884 -11.701 -18.427 1.00 88.06 261 ALA A C 1
ATOM 2140 O O . ALA A 1 261 ? 15.936 -11.866 -17.665 1.00 88.06 261 ALA A O 1
ATOM 2141 N N . LEU A 1 262 ? 17.620 -12.722 -18.880 1.00 91.31 262 LEU A N 1
ATOM 2142 C CA . LEU A 1 262 ? 17.392 -14.118 -18.498 1.00 91.31 262 LEU A CA 1
ATOM 2143 C C . LEU A 1 262 ? 17.624 -14.348 -17.000 1.00 91.31 262 LEU A C 1
ATOM 2145 O O . LEU A 1 262 ? 16.808 -15.004 -16.357 1.00 91.31 262 LEU A O 1
ATOM 2149 N N . GLY A 1 263 ? 18.696 -13.784 -16.434 1.00 91.81 263 GLY A N 1
ATOM 2150 C CA . GLY A 1 263 ? 18.964 -13.874 -14.996 1.00 91.81 263 GLY A CA 1
ATOM 2151 C C . GLY A 1 263 ? 17.846 -13.253 -14.152 1.00 91.81 263 GLY A C 1
ATOM 2152 O O . GLY A 1 263 ? 17.339 -13.902 -13.236 1.00 91.81 263 GLY A O 1
ATOM 2153 N N . LEU A 1 264 ? 17.399 -12.043 -14.511 1.00 92.31 264 LEU A N 1
ATOM 2154 C CA . LEU A 1 264 ? 16.270 -11.374 -13.854 1.00 92.31 264 LEU A CA 1
ATOM 2155 C C . LEU A 1 264 ? 14.968 -12.177 -13.988 1.00 92.31 264 LEU A C 1
ATOM 2157 O O . LEU A 1 264 ? 14.231 -12.302 -13.014 1.00 92.31 264 LEU A O 1
ATOM 2161 N N . LEU A 1 265 ? 14.697 -12.758 -15.162 1.00 93.56 265 LEU A N 1
ATOM 2162 C CA . LEU A 1 265 ? 13.498 -13.563 -15.410 1.00 93.56 265 LEU A CA 1
ATOM 2163 C C . LEU A 1 265 ? 13.464 -14.826 -14.543 1.00 93.56 265 LEU A C 1
ATOM 2165 O O . LEU A 1 265 ? 12.418 -15.155 -13.988 1.00 93.56 265 LEU A O 1
ATOM 2169 N N . ILE A 1 266 ? 14.596 -15.517 -14.389 1.00 94.56 266 ILE A N 1
ATOM 2170 C CA . ILE A 1 266 ? 14.691 -16.707 -13.532 1.00 94.56 266 ILE A CA 1
ATOM 2171 C C . ILE A 1 266 ? 14.413 -16.337 -12.072 1.00 94.56 266 ILE A C 1
ATOM 2173 O O . ILE A 1 266 ? 13.604 -16.995 -11.422 1.00 94.56 266 ILE A O 1
ATOM 2177 N N . ILE A 1 267 ? 15.043 -15.271 -11.570 1.00 94.44 267 ILE A N 1
ATOM 2178 C CA . ILE A 1 267 ? 14.825 -14.786 -10.199 1.00 94.44 267 ILE A CA 1
ATOM 2179 C C . ILE A 1 267 ? 13.354 -14.407 -9.999 1.00 94.44 267 ILE A C 1
ATOM 2181 O O . ILE A 1 267 ? 12.736 -14.828 -9.026 1.00 94.44 267 ILE A O 1
ATOM 2185 N N . TYR A 1 268 ? 12.774 -13.672 -10.949 1.00 93.75 268 TYR A N 1
ATOM 2186 C CA . TYR A 1 268 ? 11.369 -13.282 -10.921 1.00 93.75 268 TYR A CA 1
ATOM 2187 C C . TYR A 1 268 ? 10.428 -14.493 -10.851 1.00 93.75 268 TYR A C 1
ATOM 2189 O O . TYR A 1 268 ? 9.533 -14.522 -10.011 1.00 93.75 268 TYR A O 1
ATOM 2197 N N . LEU A 1 269 ? 10.654 -15.531 -11.665 1.00 93.88 269 LEU A N 1
ATOM 2198 C CA . LEU A 1 269 ? 9.845 -16.753 -11.625 1.00 93.88 269 LEU A CA 1
ATOM 2199 C C . LEU A 1 269 ? 9.933 -17.473 -10.277 1.00 93.88 269 LEU A C 1
ATOM 2201 O O . LEU A 1 269 ? 8.911 -17.942 -9.775 1.00 93.88 269 LEU A O 1
ATOM 2205 N N . VAL A 1 270 ? 11.127 -17.550 -9.682 1.00 94.44 270 VAL A N 1
ATOM 2206 C CA . VAL A 1 270 ? 11.303 -18.131 -8.343 1.00 94.44 270 VAL A CA 1
ATOM 2207 C C . VAL A 1 270 ? 10.459 -17.366 -7.325 1.00 94.44 270 VAL A C 1
ATOM 2209 O O . VAL A 1 270 ? 9.670 -17.992 -6.622 1.00 94.44 270 VAL A O 1
ATOM 2212 N N . ILE A 1 271 ? 10.544 -16.032 -7.325 1.00 93.00 271 ILE A N 1
ATOM 2213 C CA . ILE A 1 271 ? 9.789 -15.166 -6.408 1.00 93.00 271 ILE A CA 1
ATOM 2214 C C . ILE A 1 271 ? 8.276 -15.329 -6.603 1.00 93.00 271 ILE A C 1
ATOM 2216 O O . ILE A 1 271 ? 7.526 -15.452 -5.639 1.00 93.00 271 ILE A O 1
ATOM 2220 N N . VAL A 1 272 ? 7.796 -15.377 -7.849 1.00 91.19 272 VAL A N 1
ATOM 2221 C CA . VAL A 1 272 ? 6.367 -15.578 -8.141 1.00 91.19 272 VAL A CA 1
ATOM 2222 C C . VAL A 1 272 ? 5.885 -16.929 -7.612 1.00 91.19 272 VAL A C 1
ATOM 2224 O O . VAL A 1 272 ? 4.790 -17.021 -7.053 1.00 91.19 272 VAL A O 1
ATOM 2227 N N . ILE A 1 273 ? 6.683 -17.990 -7.754 1.00 92.56 273 ILE A N 1
ATOM 2228 C CA . ILE A 1 273 ? 6.337 -19.319 -7.238 1.00 92.56 273 ILE A CA 1
ATOM 2229 C C . ILE A 1 273 ? 6.301 -19.309 -5.708 1.00 92.56 273 ILE A C 1
ATOM 2231 O O . ILE A 1 273 ? 5.327 -19.782 -5.117 1.00 92.56 273 ILE A O 1
ATOM 2235 N N . THR A 1 274 ? 7.330 -18.772 -5.049 1.00 90.94 274 THR A N 1
ATOM 2236 C CA . THR A 1 274 ? 7.392 -18.748 -3.583 1.00 90.94 274 THR A CA 1
ATOM 2237 C C . THR A 1 274 ? 6.297 -17.869 -2.995 1.00 90.94 274 THR A C 1
ATOM 2239 O O . THR A 1 274 ? 5.605 -18.318 -2.078 1.00 90.94 274 THR A O 1
ATOM 2242 N N . LYS A 1 275 ? 6.031 -16.696 -3.581 1.00 88.44 275 LYS A N 1
ATOM 2243 C CA . LYS A 1 275 ? 4.918 -15.812 -3.210 1.00 88.44 275 LYS A CA 1
ATOM 2244 C C . LYS A 1 275 ? 3.565 -16.509 -3.345 1.00 88.44 275 LYS A C 1
ATOM 2246 O O . LYS A 1 275 ? 2.827 -16.568 -2.366 1.00 88.44 275 LYS A O 1
ATOM 2251 N N . ASN A 1 276 ? 3.280 -17.152 -4.481 1.00 87.31 276 ASN A N 1
ATOM 2252 C CA . ASN A 1 276 ? 2.024 -17.888 -4.690 1.00 87.31 276 ASN A CA 1
ATOM 2253 C C . ASN A 1 276 ? 1.835 -19.083 -3.737 1.00 87.31 276 ASN A C 1
ATOM 2255 O O . ASN A 1 276 ? 0.705 -19.508 -3.502 1.00 87.31 276 ASN A O 1
ATOM 2259 N N . ILE A 1 277 ? 2.912 -19.645 -3.178 1.00 87.00 277 ILE A N 1
ATOM 2260 C CA . ILE A 1 277 ? 2.838 -20.715 -2.170 1.00 87.00 277 ILE A CA 1
ATOM 2261 C C . ILE A 1 277 ? 2.676 -20.137 -0.757 1.00 87.00 277 ILE A C 1
ATOM 2263 O O . ILE A 1 277 ? 1.912 -20.675 0.052 1.00 87.00 277 ILE A O 1
ATOM 2267 N N . LEU A 1 278 ? 3.421 -19.080 -0.434 1.00 85.50 278 LEU A N 1
ATOM 2268 C CA . LEU A 1 278 ? 3.453 -18.465 0.892 1.00 85.50 278 LEU A CA 1
ATOM 2269 C C . LEU A 1 278 ? 2.190 -17.655 1.173 1.00 85.50 278 LEU A C 1
ATOM 2271 O O . LEU A 1 278 ? 1.657 -17.744 2.276 1.00 85.50 278 LEU A O 1
ATOM 2275 N N . GLU A 1 279 ? 1.683 -16.914 0.193 1.00 80.75 279 GLU A N 1
ATOM 2276 C CA . GLU A 1 279 ? 0.550 -16.007 0.359 1.00 80.75 279 GLU A CA 1
ATOM 2277 C C . GLU A 1 279 ? -0.722 -16.755 0.795 1.00 80.75 279 GLU A C 1
ATOM 2279 O O . GLU A 1 279 ? -1.257 -16.428 1.858 1.00 80.75 279 GLU A O 1
ATOM 2284 N N . PRO A 1 280 ? -1.148 -17.862 0.152 1.00 74.38 280 PRO A N 1
ATOM 2285 C CA . PRO A 1 280 ? -2.231 -18.678 0.682 1.00 74.38 280 PRO A CA 1
ATOM 2286 C C . PRO A 1 280 ? -1.880 -19.287 2.039 1.00 74.38 280 PRO A C 1
ATOM 2288 O O . PRO A 1 280 ? -2.701 -19.250 2.937 1.00 74.38 280 PRO A O 1
ATOM 2291 N N . LYS A 1 281 ? -0.673 -19.815 2.271 1.00 78.56 281 LYS A N 1
ATOM 2292 C CA . LYS A 1 281 ? -0.348 -20.454 3.565 1.00 78.56 281 LYS A CA 1
ATOM 2293 C C . LYS A 1 281 ? -0.389 -19.482 4.748 1.00 78.56 281 LYS A C 1
ATOM 2295 O O . LYS A 1 281 ? -0.799 -19.872 5.841 1.00 78.56 281 LYS A O 1
ATOM 2300 N N . LEU A 1 282 ? 0.028 -18.239 4.530 1.00 77.56 282 LEU A N 1
ATOM 2301 C CA . LEU A 1 282 ? 0.100 -17.201 5.555 1.00 77.56 282 LEU A CA 1
ATOM 2302 C C . LEU A 1 282 ? -1.231 -16.442 5.711 1.00 77.56 282 LEU A C 1
ATOM 2304 O O . LEU A 1 282 ? -1.529 -15.983 6.813 1.00 77.56 282 LEU A O 1
ATOM 2308 N N . ILE A 1 283 ? -2.052 -16.355 4.652 1.00 72.06 283 ILE A N 1
ATOM 2309 C CA . ILE A 1 283 ? -3.323 -15.602 4.629 1.00 72.06 283 ILE A CA 1
ATOM 2310 C C . ILE A 1 283 ? -4.571 -16.517 4.724 1.00 72.06 283 ILE A C 1
ATOM 2312 O O . ILE A 1 283 ? -5.638 -16.057 5.130 1.00 72.06 283 ILE A O 1
ATOM 2316 N N . ALA A 1 284 ? -4.480 -17.826 4.438 1.00 49.00 284 ALA A N 1
ATOM 2317 C CA . ALA A 1 284 ? -5.637 -18.740 4.299 1.00 49.00 284 ALA A CA 1
ATOM 2318 C C . ALA A 1 284 ? -6.487 -18.936 5.558 1.00 49.00 284 ALA A C 1
ATOM 2320 O O . ALA A 1 284 ? -7.595 -19.474 5.473 1.00 49.00 284 ALA A O 1
ATOM 2321 N N . LYS A 1 285 ? -6.044 -18.484 6.730 1.00 51.97 285 LYS A N 1
ATOM 2322 C CA . LYS A 1 285 ? -6.931 -18.434 7.892 1.00 51.97 285 LYS A CA 1
ATOM 2323 C C . LYS A 1 285 ? -7.854 -17.220 7.792 1.00 51.97 285 LYS A C 1
ATOM 2325 O O . LYS A 1 285 ? -7.643 -16.230 8.480 1.00 51.97 285 LYS A O 1
ATOM 2330 N N . GLY A 1 286 ? -8.925 -17.312 7.001 1.00 52.91 286 GLY A N 1
ATOM 2331 C CA . GLY A 1 286 ? -10.076 -16.462 7.312 1.00 52.91 286 GLY A CA 1
ATOM 2332 C C . GLY A 1 286 ? -11.209 -16.372 6.311 1.00 52.91 286 GLY A C 1
ATOM 2333 O O . GLY A 1 286 ? -12.351 -16.484 6.734 1.00 52.91 286 GLY A O 1
ATOM 2334 N N . LEU A 1 287 ? -10.960 -16.154 5.019 1.00 54.94 287 LEU A N 1
ATOM 2335 C CA . LEU A 1 287 ? -11.959 -15.419 4.229 1.00 54.94 287 LEU A CA 1
ATOM 2336 C C . LEU A 1 287 ? -13.270 -16.183 3.966 1.00 54.94 287 LEU A C 1
ATOM 2338 O O . LEU A 1 287 ? -14.332 -15.585 4.098 1.00 54.94 287 LEU A O 1
ATOM 2342 N N . GLY A 1 288 ? -13.239 -17.496 3.712 1.00 53.50 288 GLY A N 1
ATOM 2343 C CA . GLY A 1 288 ? -14.449 -18.339 3.701 1.00 53.50 288 GLY A CA 1
ATOM 2344 C C . GLY A 1 288 ? -15.534 -17.946 2.684 1.00 53.50 288 GLY A C 1
ATOM 2345 O O . GLY A 1 288 ? -16.683 -18.352 2.847 1.00 53.50 288 GLY A O 1
ATOM 2346 N N . ILE A 1 289 ? -15.189 -17.161 1.660 1.00 58.84 289 ILE A N 1
ATOM 2347 C CA . ILE A 1 289 ? -16.119 -16.687 0.626 1.00 58.84 289 ILE A CA 1
ATOM 2348 C C . ILE A 1 289 ? -15.967 -17.563 -0.606 1.00 58.84 289 ILE A C 1
ATOM 2350 O O . ILE A 1 289 ? -14.851 -17.826 -1.051 1.00 58.84 289 ILE A O 1
ATOM 2354 N N . SER A 1 290 ? -17.091 -17.978 -1.186 1.00 64.75 290 SER A N 1
ATOM 2355 C CA . SER A 1 290 ? -17.084 -18.611 -2.503 1.00 64.75 290 SER A CA 1
ATOM 2356 C C . SER A 1 290 ? -16.585 -17.609 -3.560 1.00 64.75 290 SER A C 1
ATOM 2358 O O . SER A 1 290 ? -17.147 -16.511 -3.645 1.00 64.75 290 SER A O 1
ATOM 2360 N N . PRO A 1 291 ? -15.591 -17.963 -4.402 1.00 68.50 291 PRO A N 1
ATOM 2361 C CA . PRO A 1 291 ? -15.102 -17.109 -5.490 1.00 68.50 291 PRO A CA 1
ATOM 2362 C C . PRO A 1 291 ? -16.219 -16.565 -6.390 1.00 68.50 291 PRO A C 1
ATOM 2364 O O . PRO A 1 291 ? -16.156 -15.427 -6.845 1.00 68.50 291 PRO A O 1
ATOM 2367 N N . LEU A 1 292 ? -17.291 -17.342 -6.572 1.00 71.12 292 LEU A N 1
ATOM 2368 C CA . LEU A 1 292 ? -18.457 -16.964 -7.369 1.00 71.12 292 LEU A CA 1
ATOM 2369 C C . LEU A 1 292 ? -19.226 -15.778 -6.761 1.00 71.12 292 LEU A C 1
ATOM 2371 O O . LEU A 1 292 ? -19.649 -14.883 -7.486 1.00 71.12 292 LEU A O 1
ATOM 2375 N N . VAL A 1 293 ? -19.349 -15.721 -5.432 1.00 71.19 293 VAL A N 1
ATOM 2376 C CA . VAL A 1 293 ? -20.010 -14.607 -4.728 1.00 71.19 293 VAL A CA 1
ATOM 2377 C C . VAL A 1 293 ? -19.176 -13.331 -4.836 1.00 71.19 293 VAL A C 1
ATOM 2379 O O . VAL A 1 293 ? -19.729 -12.257 -5.066 1.00 71.19 293 VAL A O 1
ATOM 2382 N N . SER A 1 294 ? -17.847 -13.446 -4.739 1.00 74.00 294 SER A N 1
ATOM 2383 C CA . SER A 1 294 ? -16.942 -12.312 -4.956 1.00 74.00 294 SER A CA 1
ATOM 2384 C C . SER A 1 294 ? -17.027 -11.797 -6.391 1.00 74.00 294 SER A C 1
ATOM 2386 O O . SER A 1 294 ? -17.098 -10.593 -6.599 1.00 74.00 294 SER A O 1
ATOM 2388 N N . LEU A 1 295 ? -17.067 -12.693 -7.379 1.00 74.19 295 LEU A N 1
ATOM 2389 C CA . LEU A 1 295 ? -17.102 -12.335 -8.797 1.00 74.19 295 LEU A CA 1
ATOM 2390 C C . LEU A 1 295 ? -18.426 -11.658 -9.186 1.00 74.19 295 LEU A C 1
ATOM 2392 O O . LEU A 1 295 ? -18.422 -10.628 -9.860 1.00 74.19 295 LEU A O 1
ATOM 2396 N N . ILE A 1 296 ? -19.557 -12.168 -8.685 1.00 79.69 296 ILE A N 1
ATOM 2397 C CA . ILE A 1 296 ? -20.867 -11.513 -8.828 1.00 79.69 296 ILE A CA 1
ATOM 2398 C C . ILE A 1 296 ? -20.862 -10.145 -8.131 1.00 79.69 296 ILE A C 1
ATOM 2400 O O . ILE A 1 296 ? -21.332 -9.162 -8.704 1.00 79.69 296 ILE A O 1
ATOM 2404 N N . GLY A 1 297 ? -20.293 -10.059 -6.925 1.00 79.44 297 GLY A N 1
ATOM 2405 C CA . GLY A 1 297 ? -20.148 -8.806 -6.184 1.00 79.44 297 GLY A CA 1
ATOM 2406 C C . GLY A 1 297 ? -19.306 -7.767 -6.929 1.00 79.44 297 GLY A C 1
ATOM 2407 O O . GLY A 1 297 ? -19.718 -6.616 -7.035 1.00 79.44 297 GLY A O 1
ATOM 2408 N N . MET A 1 298 ? -18.175 -8.176 -7.507 1.00 79.50 298 MET A N 1
ATOM 2409 C CA . MET A 1 298 ? -17.321 -7.329 -8.347 1.00 79.50 298 MET A CA 1
ATOM 2410 C C . MET A 1 298 ? -18.078 -6.803 -9.566 1.00 79.50 298 MET A C 1
ATOM 2412 O O . MET A 1 298 ? -18.028 -5.607 -9.842 1.00 79.50 298 MET A O 1
ATOM 2416 N N . TYR A 1 299 ? -18.807 -7.671 -10.274 1.00 80.38 299 TYR A N 1
ATOM 2417 C CA . TYR A 1 299 ? -19.570 -7.282 -11.461 1.00 80.38 299 TYR A CA 1
ATOM 2418 C C . TYR A 1 299 ? -20.686 -6.282 -11.129 1.00 80.38 299 TYR A C 1
ATOM 2420 O O . TYR A 1 299 ? -20.805 -5.236 -11.771 1.00 80.38 299 TYR A O 1
ATOM 2428 N N . LEU A 1 300 ? -21.482 -6.575 -10.097 1.00 81.19 300 LEU A N 1
ATOM 2429 C CA . LEU A 1 300 ? -22.550 -5.686 -9.638 1.00 81.19 300 LEU A CA 1
ATOM 2430 C C . LEU A 1 300 ? -21.983 -4.365 -9.110 1.00 81.19 300 LEU A C 1
ATOM 2432 O O . LEU A 1 300 ? -22.483 -3.297 -9.457 1.00 81.19 300 LEU A O 1
ATOM 2436 N N . GLY A 1 301 ? -20.898 -4.424 -8.337 1.00 79.31 301 GLY A N 1
ATOM 2437 C CA . GLY A 1 301 ? -20.188 -3.249 -7.850 1.00 79.31 301 GLY A CA 1
ATOM 2438 C C . GLY A 1 301 ? -19.682 -2.372 -8.989 1.00 79.31 301 GLY A C 1
ATOM 2439 O O . GLY A 1 301 ? -19.917 -1.166 -8.974 1.00 79.31 301 GLY A O 1
ATOM 2440 N N . MET A 1 302 ? -19.083 -2.976 -10.018 1.00 78.94 302 MET A N 1
ATOM 2441 C CA . MET A 1 302 ? -18.624 -2.264 -11.210 1.00 78.94 302 MET A CA 1
ATOM 2442 C C . MET A 1 302 ? -19.767 -1.547 -11.938 1.00 78.94 302 MET A C 1
ATOM 2444 O O . MET A 1 302 ? -19.583 -0.433 -12.424 1.00 78.94 302 MET A O 1
ATOM 2448 N N . LYS A 1 303 ? -20.958 -2.152 -12.000 1.00 80.88 303 LYS A N 1
ATOM 2449 C CA . LYS A 1 303 ? -22.130 -1.539 -12.640 1.00 80.88 303 LYS A CA 1
ATOM 2450 C C . LYS A 1 303 ? -22.734 -0.385 -11.841 1.00 80.88 303 LYS A C 1
ATOM 2452 O O . LYS A 1 303 ? -23.234 0.549 -12.459 1.00 80.88 303 LYS A O 1
ATOM 2457 N N . ILE A 1 304 ? -22.701 -0.444 -10.510 1.00 75.25 304 ILE A N 1
ATOM 2458 C CA . ILE A 1 304 ? -23.379 0.534 -9.642 1.00 75.25 304 ILE A CA 1
ATOM 2459 C C . ILE A 1 304 ? -22.452 1.693 -9.262 1.00 75.25 304 ILE A C 1
ATOM 2461 O O . ILE A 1 304 ? -22.864 2.847 -9.303 1.00 75.25 304 ILE A O 1
ATOM 2465 N N . LEU A 1 305 ? -21.204 1.393 -8.894 1.00 68.62 305 LEU A N 1
ATOM 2466 C CA . LEU A 1 305 ? -20.246 2.361 -8.339 1.00 68.62 305 LEU A CA 1
ATOM 2467 C C . LEU A 1 305 ? -18.989 2.509 -9.220 1.00 68.62 305 LEU A C 1
ATOM 2469 O O . LEU A 1 305 ? -17.989 3.093 -8.799 1.00 68.62 305 LEU A O 1
ATOM 2473 N N . GLY A 1 306 ? -19.001 1.958 -10.438 1.00 73.12 306 GLY A N 1
ATOM 2474 C CA . GLY A 1 306 ? -17.847 1.981 -11.334 1.00 73.12 306 GLY A CA 1
ATOM 2475 C C . GLY A 1 306 ? -16.654 1.203 -10.773 1.00 73.12 306 GLY A C 1
ATOM 2476 O O . GLY A 1 306 ? -16.803 0.276 -9.979 1.00 73.12 306 GLY A O 1
ATOM 2477 N N . PHE A 1 307 ? -15.440 1.598 -11.160 1.00 68.56 307 PHE A N 1
ATOM 2478 C CA . PHE A 1 307 ? -14.204 0.926 -10.734 1.00 68.56 307 PHE A CA 1
ATOM 2479 C C . PHE A 1 307 ? -14.065 0.815 -9.205 1.00 68.56 307 PHE A C 1
ATOM 2481 O O . PHE A 1 307 ? -13.579 -0.187 -8.691 1.00 68.56 307 PHE A O 1
ATOM 2488 N N . VAL A 1 308 ? -14.565 1.805 -8.463 1.00 65.38 308 VAL A N 1
ATOM 2489 C CA . VAL A 1 308 ? -14.534 1.807 -6.996 1.00 65.38 308 VAL A CA 1
ATOM 2490 C C . VAL A 1 308 ? -15.406 0.681 -6.419 1.00 65.38 308 VAL A C 1
ATOM 2492 O O . VAL A 1 308 ? -15.007 0.004 -5.471 1.00 65.38 308 VAL A O 1
ATOM 2495 N N . GLY A 1 309 ? -16.563 0.404 -7.027 1.00 69.88 309 GLY A N 1
ATOM 2496 C CA . GLY A 1 309 ? -17.450 -0.686 -6.610 1.00 69.88 309 GLY A CA 1
ATOM 2497 C C . GLY A 1 309 ? -16.869 -2.078 -6.788 1.00 69.88 309 GLY A C 1
ATOM 2498 O O . GLY A 1 309 ? -17.206 -2.972 -6.014 1.00 69.88 309 GLY A O 1
ATOM 2499 N N . LEU A 1 310 ? -15.971 -2.252 -7.761 1.00 74.38 310 LEU A N 1
ATOM 2500 C CA . LEU A 1 310 ? -15.264 -3.514 -7.980 1.00 74.38 310 LEU A CA 1
ATOM 2501 C C . LEU A 1 310 ? -14.466 -3.923 -6.735 1.00 74.38 310 LEU A C 1
ATOM 2503 O O . LEU A 1 310 ? -14.412 -5.104 -6.412 1.00 74.38 310 LEU A O 1
ATOM 2507 N N . ILE A 1 311 ? -13.898 -2.954 -6.012 1.00 68.38 311 ILE A N 1
ATOM 2508 C CA . ILE A 1 311 ? -13.097 -3.193 -4.804 1.00 68.38 311 ILE A CA 1
ATOM 2509 C C . ILE A 1 311 ? -13.976 -3.171 -3.548 1.00 68.38 311 ILE A C 1
ATOM 2511 O O . ILE A 1 311 ? -13.861 -4.048 -2.693 1.00 68.38 311 ILE A O 1
ATOM 2515 N N . ILE A 1 312 ? -14.878 -2.192 -3.430 1.00 67.44 312 ILE A N 1
ATOM 2516 C CA . ILE A 1 312 ? -15.669 -1.990 -2.207 1.00 67.44 312 ILE A CA 1
ATOM 2517 C C . ILE A 1 312 ? -16.641 -3.149 -1.956 1.00 67.44 312 ILE A C 1
ATOM 2519 O O . ILE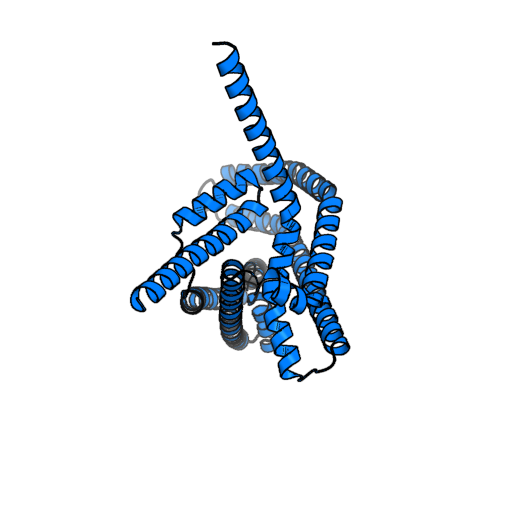 A 1 312 ? -16.749 -3.625 -0.825 1.00 67.44 312 ILE A O 1
ATOM 2523 N N . VAL A 1 313 ? -17.348 -3.629 -2.984 1.00 72.56 313 VAL A N 1
ATOM 2524 C CA . VAL A 1 313 ? -18.415 -4.626 -2.795 1.00 72.56 313 VAL A CA 1
ATOM 2525 C C . VAL A 1 313 ? -17.879 -5.966 -2.271 1.00 72.56 313 VAL A C 1
ATOM 2527 O O . VAL A 1 313 ? -18.436 -6.464 -1.289 1.00 72.56 313 VAL A O 1
ATOM 2530 N N . PRO A 1 314 ? -16.789 -6.543 -2.815 1.00 67.00 314 PRO A N 1
ATOM 2531 C CA . PRO A 1 314 ? -16.180 -7.743 -2.244 1.00 67.00 314 PRO A CA 1
ATOM 2532 C C . PRO A 1 314 ? -15.715 -7.552 -0.804 1.00 67.00 314 PRO A C 1
ATOM 2534 O O . PRO A 1 314 ? -15.960 -8.423 0.024 1.00 67.00 314 PRO A O 1
ATOM 2537 N N . VAL A 1 315 ? -15.105 -6.409 -0.472 1.00 66.44 315 VAL A N 1
ATOM 2538 C CA . VAL A 1 315 ? -14.646 -6.119 0.897 1.00 66.44 315 VAL A CA 1
ATOM 2539 C C . VAL A 1 315 ? -15.824 -6.077 1.872 1.00 66.44 315 VAL A C 1
ATOM 2541 O O . VAL A 1 315 ? -15.767 -6.690 2.937 1.00 66.44 315 VAL A O 1
ATOM 2544 N N . ILE A 1 316 ? -16.929 -5.428 1.497 1.00 67.75 316 ILE A N 1
ATOM 2545 C CA . ILE A 1 316 ? -18.153 -5.417 2.309 1.00 67.75 316 ILE A CA 1
ATOM 2546 C C . ILE A 1 316 ? -18.715 -6.836 2.461 1.00 67.75 316 ILE A C 1
ATOM 2548 O O . ILE A 1 316 ? -19.080 -7.229 3.568 1.00 67.75 316 ILE A O 1
ATOM 2552 N N . LEU A 1 317 ? -18.749 -7.629 1.385 1.00 68.62 317 LEU A N 1
ATOM 2553 C CA . LEU A 1 317 ? -19.207 -9.022 1.434 1.00 68.62 317 LEU A CA 1
ATOM 2554 C C . LEU A 1 317 ? -18.354 -9.870 2.382 1.00 68.62 317 LEU A C 1
ATOM 2556 O O . LEU A 1 317 ? -18.911 -10.647 3.157 1.00 68.62 317 LEU A O 1
ATOM 2560 N N . VAL A 1 318 ? -17.028 -9.686 2.377 1.00 67.00 318 VAL A N 1
ATOM 2561 C CA . VAL A 1 318 ? -16.122 -10.323 3.344 1.00 67.00 318 VAL A CA 1
ATOM 2562 C C . VAL A 1 318 ? -16.551 -9.982 4.761 1.00 67.00 318 VAL A C 1
ATOM 2564 O O . VAL A 1 318 ? -16.784 -10.886 5.562 1.00 67.00 318 VAL A O 1
ATOM 2567 N N . ILE A 1 319 ? -16.700 -8.693 5.065 1.00 65.00 319 ILE A N 1
ATOM 2568 C CA . ILE A 1 319 ? -17.050 -8.221 6.406 1.00 65.00 319 ILE A CA 1
ATOM 2569 C C . ILE A 1 319 ? -18.395 -8.812 6.852 1.00 65.00 319 ILE A C 1
ATOM 2571 O O . ILE A 1 319 ? -18.496 -9.345 7.956 1.00 65.00 319 ILE A O 1
ATOM 2575 N N . VAL A 1 320 ? -19.410 -8.790 5.986 1.00 66.94 320 VAL A N 1
ATOM 2576 C CA . VAL A 1 320 ? -20.751 -9.322 6.281 1.00 66.94 320 VAL A CA 1
ATOM 2577 C C . VAL A 1 320 ? -20.723 -10.834 6.526 1.00 66.94 320 VAL A C 1
ATOM 2579 O O . VAL A 1 320 ? -21.349 -11.320 7.467 1.00 66.94 320 VAL A O 1
ATOM 2582 N N . ILE A 1 321 ? -19.982 -11.598 5.723 1.00 67.94 321 ILE A N 1
ATOM 2583 C CA . ILE A 1 321 ? -19.886 -13.055 5.888 1.00 67.94 321 ILE A CA 1
ATOM 2584 C C . ILE A 1 321 ? -19.147 -13.408 7.183 1.00 67.94 321 ILE A C 1
ATOM 2586 O O . ILE A 1 321 ? -19.589 -14.302 7.908 1.00 67.94 321 ILE A O 1
ATOM 2590 N N . GLN A 1 322 ? -18.069 -12.688 7.514 1.00 65.25 322 GLN A N 1
ATOM 2591 C CA . GLN A 1 322 ? -17.365 -12.868 8.788 1.00 65.25 322 GLN A CA 1
ATOM 2592 C C . GLN A 1 322 ? -18.285 -12.579 9.974 1.00 65.25 322 GLN A C 1
ATOM 2594 O O . GLN A 1 322 ? -18.373 -13.383 10.898 1.00 65.25 322 GLN A O 1
ATOM 2599 N N . VAL A 1 323 ? -19.045 -11.488 9.902 1.00 65.44 323 VAL A N 1
ATOM 2600 C CA . VAL A 1 323 ? -20.070 -11.123 10.887 1.00 65.44 323 VAL A CA 1
ATOM 2601 C C . VAL A 1 323 ? -21.072 -12.251 11.116 1.00 65.44 323 VAL A C 1
ATOM 2603 O O . VAL A 1 323 ? -21.327 -12.625 12.260 1.00 65.44 323 VAL A O 1
ATOM 2606 N N . ILE A 1 324 ? -21.619 -12.821 10.041 1.00 68.56 324 ILE A N 1
ATOM 2607 C CA . ILE A 1 324 ? -22.605 -13.905 10.128 1.00 68.56 324 ILE A CA 1
ATOM 2608 C C . ILE A 1 324 ? -21.975 -15.159 10.748 1.00 68.56 324 ILE A C 1
ATOM 2610 O O . ILE A 1 324 ? -22.591 -15.808 11.595 1.00 68.56 324 ILE A O 1
ATOM 2614 N N . LYS A 1 325 ? -20.740 -15.493 10.360 1.00 68.06 325 LYS A N 1
ATOM 2615 C CA . LYS A 1 325 ? -20.020 -16.668 10.864 1.00 68.06 325 LYS A CA 1
ATOM 2616 C C . LYS A 1 325 ? -19.692 -16.547 12.354 1.00 68.06 325 LYS A C 1
ATOM 2618 O O . LYS A 1 325 ? -19.871 -17.509 13.097 1.00 68.06 325 LYS A O 1
ATOM 2623 N N . VAL A 1 326 ? -19.268 -15.364 12.794 1.00 65.31 326 VAL A N 1
ATOM 2624 C CA . VAL A 1 326 ? -18.969 -15.070 14.202 1.00 65.31 326 VAL A CA 1
ATOM 2625 C C . VAL A 1 326 ? -20.244 -15.054 15.044 1.00 65.31 326 VAL A C 1
ATOM 2627 O O . VAL A 1 326 ? -20.268 -15.694 16.092 1.00 65.31 326 VAL A O 1
ATOM 2630 N N . LYS A 1 327 ? -21.329 -14.422 14.568 1.00 67.94 327 LYS A N 1
ATOM 2631 C CA . LYS A 1 327 ? -22.632 -14.453 15.253 1.00 67.94 327 LYS A CA 1
ATOM 2632 C C . LYS A 1 327 ? -23.127 -15.886 15.448 1.00 67.94 327 LYS A C 1
ATOM 2634 O O . LYS A 1 327 ? -23.514 -16.254 16.548 1.00 67.94 327 LYS A O 1
ATOM 2639 N N . LYS A 1 328 ? -23.038 -16.715 14.404 1.00 67.94 328 LYS A N 1
ATOM 2640 C CA . LYS A 1 328 ? -23.422 -18.129 14.481 1.00 67.94 328 LYS A CA 1
ATOM 2641 C C . LYS A 1 328 ? -22.614 -18.885 15.541 1.00 67.94 328 LYS A C 1
ATOM 2643 O O . LYS A 1 328 ? -23.193 -19.673 16.273 1.00 67.94 328 LYS A O 1
ATOM 2648 N N . ASN A 1 329 ? -21.306 -18.645 15.640 1.00 66.06 329 ASN A N 1
ATOM 2649 C CA . ASN A 1 329 ? -20.474 -19.273 16.671 1.00 66.06 329 ASN A CA 1
ATOM 2650 C C . ASN A 1 329 ? -20.798 -18.766 18.085 1.00 66.06 329 ASN A C 1
ATOM 2652 O O . ASN A 1 329 ? -20.800 -19.564 19.015 1.00 66.06 329 ASN A O 1
ATOM 2656 N N . TYR A 1 330 ? -21.102 -17.476 18.247 1.00 66.50 330 TYR A N 1
ATOM 2657 C CA . TYR A 1 330 ? -21.524 -16.902 19.529 1.00 66.50 330 TYR A CA 1
ATOM 2658 C C . TYR A 1 330 ? -22.866 -17.485 20.006 1.00 66.50 330 TYR A C 1
ATOM 2660 O O . TYR A 1 330 ? -22.979 -17.926 21.146 1.00 66.50 330 TYR A O 1
ATOM 2668 N N . ASP A 1 331 ? -23.850 -17.590 19.108 1.00 69.19 331 ASP A N 1
ATOM 2669 C CA . ASP A 1 331 ? -25.166 -18.173 19.407 1.00 69.19 331 ASP A CA 1
ATOM 2670 C C . ASP A 1 331 ? -25.080 -19.678 19.751 1.00 69.19 331 ASP A C 1
ATOM 2672 O O . ASP A 1 331 ? -25.931 -20.201 20.467 1.00 69.19 331 ASP A O 1
ATOM 2676 N N . ILE A 1 332 ? -24.062 -20.388 19.242 1.00 65.38 332 ILE A N 1
ATOM 2677 C CA . ILE A 1 332 ? -23.801 -21.801 19.569 1.00 65.38 332 ILE A CA 1
ATOM 2678 C C . ILE A 1 332 ? -23.184 -21.944 20.965 1.00 65.38 332 ILE A C 1
ATOM 2680 O O . ILE A 1 332 ? -23.564 -22.862 21.683 1.00 65.38 332 ILE A O 1
ATOM 2684 N N . LEU A 1 333 ? -22.266 -21.053 21.355 1.00 58.84 333 LEU A N 1
ATOM 2685 C CA . LEU A 1 333 ? -21.616 -21.095 22.670 1.00 58.84 333 LEU A CA 1
ATOM 2686 C C . LEU A 1 333 ? -22.605 -20.794 23.804 1.00 58.84 333 LEU A C 1
ATOM 2688 O O . LEU A 1 333 ? -22.650 -21.542 24.772 1.00 58.84 333 LEU A O 1
ATOM 2692 N N . ASN A 1 334 ? -23.479 -19.796 23.640 1.00 63.25 334 ASN A N 1
ATOM 2693 C CA . ASN A 1 334 ? -24.514 -19.503 24.641 1.00 63.25 334 ASN A CA 1
ATOM 2694 C C . ASN A 1 334 ? -25.575 -20.612 24.752 1.00 63.25 334 ASN A C 1
ATOM 2696 O O . ASN A 1 334 ? -26.177 -20.776 25.800 1.00 63.25 334 ASN A O 1
ATOM 2700 N N . LYS A 1 335 ? -25.791 -21.407 23.696 1.00 59.72 335 LYS A N 1
ATOM 2701 C CA . LYS A 1 335 ? -26.692 -22.574 23.732 1.00 59.72 335 LYS A CA 1
ATOM 2702 C C . LYS A 1 335 ? -26.108 -23.807 24.425 1.00 59.72 335 LYS A C 1
ATOM 2704 O O . LYS A 1 335 ? -26.816 -24.800 24.539 1.00 59.72 335 LYS A O 1
ATOM 2709 N N . GLN A 1 336 ? -24.824 -23.792 24.783 1.00 54.22 336 GLN A N 1
ATOM 2710 C CA . GLN A 1 336 ? -24.172 -24.872 25.531 1.00 54.22 336 GLN A CA 1
ATOM 2711 C C . GLN A 1 336 ? -24.049 -24.561 27.030 1.00 54.22 336 GLN A C 1
ATOM 2713 O O . GLN A 1 336 ? -23.669 -25.449 27.789 1.00 54.22 336 GLN A O 1
ATOM 2718 N N . GLU A 1 337 ? -24.346 -23.325 27.440 1.00 51.09 337 GLU A N 1
ATOM 2719 C CA . GLU A 1 337 ? -24.327 -22.881 28.841 1.00 51.09 337 GLU A CA 1
ATOM 2720 C C . GLU A 1 337 ? -25.725 -22.874 29.498 1.00 51.09 337 GLU A C 1
ATOM 2722 O O . GLU A 1 337 ? -25.805 -22.747 30.720 1.00 51.09 337 GLU A O 1
ATOM 2727 N N . ASP A 1 338 ? -26.788 -23.080 28.709 1.00 42.44 338 ASP A N 1
ATOM 2728 C CA . ASP A 1 338 ? -28.170 -23.366 29.141 1.00 42.44 338 ASP A CA 1
ATOM 2729 C C . ASP A 1 338 ? -28.475 -24.869 29.013 1.00 42.44 338 ASP A C 1
ATOM 2731 O O . ASP A 1 338 ? -29.181 -25.417 29.895 1.00 42.44 338 ASP A O 1
#

Mean predicted aligned error: 13.41 Å

Foldseek 3Di:
DVVVVVVVVVVVVVVVVVVVVVLVVVVVCLLVVLLVVLLLLVQVVLVVVCVVVVPPDLVVSLVSLVVVLVVVVVVVVVVVVVVVVLVVVCVVCVVVVLVVVLVVVVPDPPDDPCVVVVVCVVVVVVVCVVVCVVVVVVVVVVVVVCVVVVVVSVVSSSVSSSVCSSCVVVCCVPPQVVDVLNVLLSVVSSVLSVLLLVLLVVLLVVQLVLQLVLCVVVVPPPSNVVSNVLSVQQSDPPCHSCSPLVVVLVVCVVVVVPVVSVSSVVSVVVSVVVCVVSVCVSNVPAQPDDVVVLVVQLVVLCVSVNPSSNPVRSVVVSSVVRSVVVVVVVVVVVVVVD

InterPro domains:
  IPR002549 Transmembrane protein TqsA-like [PF01594] (12-326)
  IPR002549 Transmembrane protein TqsA-like [PTHR21716] (111-325)